Protein AF-0000000084962852 (afdb_homodimer)

Solvent-accessible surface area (backbone atoms only — not comparable to full-atom values): 18182 Å² total; per-residue (Å²): 138,76,84,78,78,76,77,79,79,80,76,75,76,76,73,76,69,77,69,47,74,90,32,53,59,53,73,44,30,33,64,70,42,60,75,34,69,71,35,44,51,41,48,50,50,22,52,52,23,44,49,37,35,49,41,41,60,77,47,38,41,84,43,31,62,74,44,33,67,34,44,54,48,37,43,28,46,24,36,21,51,20,50,54,33,45,50,51,50,48,37,32,32,56,29,58,67,29,36,55,29,41,52,62,19,57,54,54,27,53,49,20,48,49,45,16,53,47,26,40,53,28,16,54,43,31,46,53,34,43,59,70,60,33,43,62,56,39,76,73,33,91,84,47,59,43,45,62,43,52,50,50,33,23,52,49,27,38,53,48,12,50,49,26,43,55,48,17,52,54,37,42,52,46,36,65,59,77,104,137,79,83,77,79,75,77,79,80,77,77,77,76,77,74,77,69,80,73,52,76,92,46,51,62,54,75,45,31,34,63,70,42,60,74,35,70,70,35,44,52,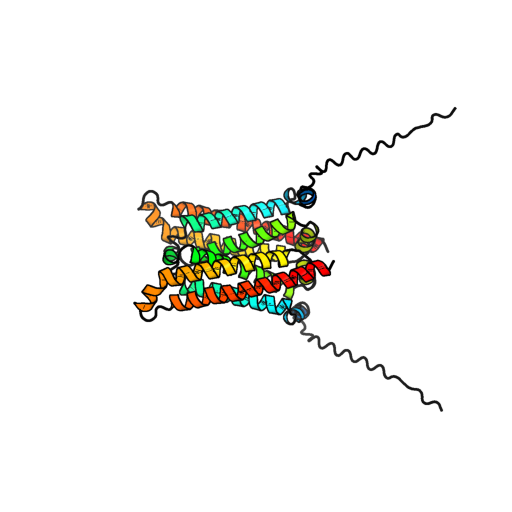41,51,51,50,22,52,53,23,45,49,37,35,49,42,42,60,78,47,36,42,85,44,32,64,76,43,32,67,33,44,53,48,36,44,27,45,24,35,20,51,19,52,54,33,46,50,50,50,50,37,32,33,56,29,57,68,30,34,55,29,40,53,61,20,57,54,54,28,54,49,19,47,49,45,16,53,47,27,40,53,27,15,53,43,31,48,51,36,43,58,70,61,34,43,63,56,40,78,73,33,90,86,47,59,41,44,62,44,52,50,49,34,25,52,49,27,39,52,48,11,50,49,25,42,55,48,18,52,54,37,41,51,45,36,65,58,77,103

Radius of gyration: 26.23 Å; Cα contacts (8 Å, |Δi|>4): 439; chains: 2; bounding box: 84×97×59 Å

InterPro domains:
  IPR008253 Marvel domain [PF01284] (33-170)
  IPR008253 Marvel domain [PS51225] (33-176)

Organism: Atta cephalotes (NCBI:txid12957)

Foldseek 3Di:
DDDPPPPPPPVPPPPVPPCPPVCVQVVLFPPVQCVDPVNVLLVLLLVLLVLLLVLLVPQVPVCCVQLDPLSVLLNVLSVVSNVVSVVLNVQVGRHVVSVVVVLLDCVLLVSLVVSLVSLLVSLVSLVVSLCVRVVVVPVVDPPNCNSVSSVSSSVSSNVSSVSSVVSSVVSVVSNVPVD/DDPPPPPPPPVPPPVVPPCPDVVVQQCQFPPVLCVDPVNVLLVLLLVLLVLLLVLLVPQVPVCCVQLDPLSVLLNVLSVVSNVVSVVLNVQVRRHVVSVVVVLLDCVLLVSLVVSLVSLLVSLVSLVVSLCVRVVVVPVVDPPNCNSVSSVSSSVSSNVSSVSSVVSSVVSVVSNVPVD

Secondary structure (DSSP, 8-state):
--------------------STTTTTSSS-THHHHSHHHHHHHHHHHHHHHHHHHIIIIIGGGHHHHTHHHHHHHHHHHHHHHHHHHHHHHHHH-HHHHHHHHHSSHHHHHHHHHHHHHHHHHHHHHHHIIIIIHHHHHHSTT-THHHHHHHHHHHHHHHHHHHHHHHHHHHHHHHH--/--------------------STTTTTSSS-THHHHSHHHHHHHHHHHHHHHHHHHIIIIIGGGHHHHTHHHHHHHHHHHHHHHHHHHHHHHHHH-HHHHHHHHHSSHHHHHHHHHHHHHHHHHHHHHHHIIIIIHHHHHHSTT-THHHHHHHHHHHHHHHHHHHHHHHHHHHHHHHH--

Structure (mmCIF, N/CA/C/O backbone):
data_AF-0000000084962852-model_v1
#
loop_
_entity.id
_entity.type
_entity.pdbx_description
1 polymer 'MARVEL domain-containing protein'
#
loop_
_atom_site.group_PDB
_atom_site.id
_atom_site.type_symbol
_atom_site.label_atom_id
_atom_site.label_alt_id
_atom_site.label_comp_id
_atom_site.label_asym_id
_atom_site.label_entity_id
_atom_site.label_seq_id
_atom_site.pdbx_PDB_ins_code
_atom_site.Cartn_x
_atom_site.Cartn_y
_atom_site.Cartn_z
_atom_site.occupancy
_atom_site.B_iso_or_equiv
_atom_site.auth_seq_id
_atom_site.auth_comp_id
_atom_site.auth_asym_id
_atom_site.auth_atom_id
_atom_site.pdbx_PDB_model_num
ATOM 1 N N . MET A 1 1 ? 41.125 66.188 8.711 1 28.27 1 MET A N 1
ATOM 2 C CA . MET A 1 1 ? 40.625 65.438 7.562 1 28.27 1 MET A CA 1
ATOM 3 C C . MET A 1 1 ? 40.469 63.969 7.914 1 28.27 1 MET A C 1
ATOM 5 O O . MET A 1 1 ? 41.438 63.312 8.273 1 28.27 1 MET A O 1
ATOM 9 N N . GLY A 1 2 ? 39.375 63.5 8.594 1 33.31 2 GLY A N 1
ATOM 10 C CA . GLY A 1 2 ? 39.031 62.312 9.375 1 33.31 2 GLY A CA 1
ATOM 11 C C . GLY A 1 2 ? 38.875 61.062 8.531 1 33.31 2 GLY A C 1
ATOM 12 O O . GLY A 1 2 ? 38.594 61.156 7.332 1 33.31 2 GLY A O 1
ATOM 13 N N . PRO A 1 3 ? 39.719 60.062 8.75 1 38.38 3 PRO A N 1
ATOM 14 C CA . PRO A 1 3 ? 39.781 58.844 7.934 1 38.38 3 PRO A CA 1
ATOM 15 C C . PRO A 1 3 ? 38.438 58.188 7.68 1 38.38 3 PRO A C 1
ATOM 17 O O . PRO A 1 3 ? 37.625 58.094 8.602 1 38.38 3 PRO A O 1
ATOM 20 N N . ILE A 1 4 ? 37.719 58.5 6.57 1 34.41 4 ILE A N 1
ATOM 21 C CA . ILE A 1 4 ? 36.406 58 6.195 1 34.41 4 ILE A CA 1
ATOM 22 C C . ILE A 1 4 ? 36.438 56.5 6.008 1 34.41 4 ILE A C 1
ATOM 24 O O . ILE A 1 4 ? 37.312 56 5.277 1 34.41 4 ILE A O 1
ATOM 28 N N . ILE A 1 5 ? 36.188 55.656 7.043 1 31.39 5 ILE A N 1
ATOM 29 C CA . ILE A 1 5 ? 36.062 54.219 7.059 1 31.39 5 ILE A CA 1
ATOM 30 C C . ILE A 1 5 ? 35.031 53.781 6.047 1 31.39 5 ILE A C 1
ATOM 32 O O . ILE A 1 5 ? 33.844 54.094 6.188 1 31.39 5 ILE A O 1
ATOM 36 N N . ARG A 1 6 ? 35.219 53.906 4.723 1 30.98 6 ARG A N 1
ATOM 37 C CA . ARG A 1 6 ? 34.219 53.438 3.77 1 30.98 6 ARG A CA 1
ATOM 38 C C . ARG A 1 6 ? 33.969 51.938 3.928 1 30.98 6 ARG A C 1
ATOM 40 O O . ARG A 1 6 ? 34.906 51.125 3.836 1 30.98 6 ARG A O 1
ATOM 47 N N . MET A 1 7 ? 33.188 51.5 4.945 1 27.72 7 MET A N 1
ATOM 48 C CA . MET A 1 7 ? 32.781 50.094 5.027 1 27.72 7 MET A CA 1
ATOM 49 C C . MET A 1 7 ? 32.156 49.625 3.717 1 27.72 7 MET A C 1
ATOM 51 O O . MET A 1 7 ? 31.172 50.219 3.242 1 27.72 7 MET A O 1
ATOM 55 N N . SER A 1 8 ? 32.906 49.281 2.639 1 27.69 8 SER A N 1
ATOM 56 C CA . SER A 1 8 ? 32.406 48.719 1.394 1 27.69 8 SER A CA 1
ATOM 57 C C . SER A 1 8 ? 31.484 47.531 1.659 1 27.69 8 SER A C 1
ATOM 59 O O . SER A 1 8 ? 31.875 46.594 2.334 1 27.69 8 SER A O 1
ATOM 61 N N . SER A 1 9 ? 30.125 47.688 1.883 1 25.55 9 SER A N 1
ATOM 62 C CA . SER A 1 9 ? 29.062 46.719 1.984 1 25.55 9 SER A CA 1
ATOM 63 C C . SER A 1 9 ? 29 45.812 0.739 1 25.55 9 SER A C 1
ATOM 65 O O . SER A 1 9 ? 28.266 46.125 -0.202 1 25.55 9 SER A O 1
ATOM 67 N N . SER A 1 10 ? 30.031 45.25 0.11 1 27.91 10 SER A N 1
ATOM 68 C CA . SER A 1 10 ? 29.844 44.406 -1.062 1 27.91 10 SER A CA 1
ATOM 69 C C . SER A 1 10 ? 28.953 43.219 -0.74 1 27.91 10 SER A C 1
ATOM 71 O O . SER A 1 10 ? 29.359 42.312 -0.012 1 27.91 10 SER A O 1
ATOM 73 N N . GLY A 1 11 ? 27.609 43.312 -0.505 1 26.66 11 GLY A N 1
ATOM 74 C CA . GLY A 1 11 ? 26.625 42.25 -0.325 1 26.66 11 GLY A CA 1
ATOM 75 C C . GLY A 1 11 ? 26.578 41.281 -1.494 1 26.66 11 GLY A C 1
ATOM 76 O O . GLY A 1 11 ? 25.828 41.5 -2.449 1 26.66 11 GLY A O 1
ATOM 77 N N . THR A 1 12 ? 27.609 40.844 -2.221 1 27.59 12 THR A N 1
ATOM 78 C CA . THR A 1 12 ? 27.422 39.906 -3.338 1 27.59 12 THR A CA 1
ATOM 79 C C . THR A 1 12 ? 26.812 38.594 -2.863 1 27.59 12 THR A C 1
ATOM 81 O O . THR A 1 12 ? 27.469 37.844 -2.148 1 27.59 12 THR A O 1
ATOM 84 N N . HIS A 1 13 ? 25.609 38.531 -2.287 1 26.84 13 HIS A N 1
ATOM 85 C CA . HIS A 1 13 ? 25.031 37.219 -2.041 1 26.84 13 HIS A CA 1
ATOM 86 C C . HIS A 1 13 ? 24.984 36.375 -3.318 1 26.84 13 HIS A C 1
ATOM 88 O O . HIS A 1 13 ? 24.344 36.781 -4.293 1 26.84 13 HIS A O 1
ATOM 94 N N . GLY A 1 14 ? 26.031 35.906 -3.881 1 29.84 14 GLY A N 1
ATOM 95 C CA . GLY A 1 14 ? 26.078 34.906 -4.938 1 29.84 14 GLY A CA 1
ATOM 96 C C . GLY A 1 14 ? 25.141 33.719 -4.691 1 29.84 14 GLY A C 1
ATOM 97 O O . GLY A 1 14 ? 25.5 32.75 -4.031 1 29.84 14 GLY A O 1
ATOM 98 N N . THR A 1 15 ? 23.875 33.969 -4.297 1 30.62 15 THR A N 1
ATOM 99 C CA . THR A 1 15 ? 23.047 32.781 -4.156 1 30.62 15 THR A CA 1
ATOM 100 C C . THR A 1 15 ? 23 31.984 -5.461 1 30.62 15 THR A C 1
ATOM 102 O O . THR A 1 15 ? 22.531 32.5 -6.484 1 30.62 15 THR A O 1
ATOM 105 N N . GLY A 1 16 ? 23.938 31.219 -5.766 1 31.27 16 GLY A N 1
ATOM 106 C CA . GLY A 1 16 ? 24.078 30.266 -6.859 1 31.27 16 GLY A CA 1
ATOM 107 C C . GLY A 1 16 ? 22.812 29.516 -7.164 1 31.27 16 GLY A C 1
ATOM 108 O O . GLY A 1 16 ? 22.797 28.281 -7.16 1 31.27 16 GLY A O 1
ATOM 109 N N . GLY A 1 17 ? 21.672 29.875 -6.758 1 33.66 17 GLY A N 1
ATOM 110 C CA . GLY A 1 17 ? 20.531 29.062 -7.164 1 33.66 17 GLY A CA 1
ATOM 111 C C . GLY A 1 17 ? 20.344 29 -8.672 1 33.66 17 GLY A C 1
ATOM 112 O O . GLY A 1 17 ? 20.453 30.016 -9.352 1 33.66 17 GLY A O 1
ATOM 113 N N . VAL A 1 18 ? 20.969 28.062 -9.438 1 34.81 18 VAL A N 1
ATOM 114 C CA . VAL A 1 18 ? 20.781 27.875 -10.875 1 34.81 18 VAL A CA 1
ATOM 115 C C . VAL A 1 18 ? 19.328 28.125 -11.258 1 34.81 18 VAL A C 1
ATOM 117 O O . VAL A 1 18 ? 18.422 27.5 -10.703 1 34.81 18 VAL A O 1
ATOM 120 N N . GLY A 1 19 ? 19.047 29.266 -11.883 1 33.28 19 GLY A N 1
ATOM 121 C CA . GLY A 1 19 ? 17.828 29.844 -12.43 1 33.28 19 GLY A CA 1
ATOM 122 C C . GLY A 1 19 ? 17.188 28.969 -13.492 1 33.28 19 GLY A C 1
ATOM 123 O O . GLY A 1 19 ? 16.719 29.484 -14.516 1 33.28 19 GLY A O 1
ATOM 124 N N . CYS A 1 20 ? 17.484 27.719 -13.828 1 32.03 20 CYS A N 1
ATOM 125 C CA . CYS A 1 20 ? 16.891 27.328 -15.102 1 32.03 20 CYS A CA 1
ATOM 126 C C . CYS A 1 20 ? 15.391 27.594 -15.102 1 32.03 20 CYS A C 1
ATOM 128 O O . CYS A 1 20 ? 14.727 27.391 -14.086 1 32.03 20 CYS A O 1
ATOM 130 N N . CYS A 1 21 ? 15.023 28.359 -16.125 1 32.72 21 CYS A N 1
ATOM 131 C CA . CYS A 1 21 ? 13.672 28.844 -16.406 1 32.72 21 CYS A CA 1
ATOM 132 C C . CYS A 1 21 ? 12.633 27.797 -16.047 1 32.72 21 CYS A C 1
ATOM 134 O O . CYS A 1 21 ? 11.578 28.125 -15.492 1 32.72 21 CYS A O 1
ATOM 136 N N . CYS A 1 22 ? 12.422 26.859 -17.094 1 34.19 22 CYS A N 1
ATOM 137 C CA . CYS A 1 22 ? 11.578 25.672 -16.906 1 34.19 22 CYS A CA 1
ATOM 138 C C . CYS A 1 22 ? 11.891 24.984 -15.586 1 34.19 22 CYS A C 1
ATOM 140 O O . CYS A 1 22 ? 11.289 23.969 -15.258 1 34.19 22 CYS A O 1
ATOM 142 N N . PHE A 1 23 ? 13 25.109 -14.93 1 35.75 23 PHE A N 1
ATOM 143 C CA . PHE A 1 23 ? 13.836 24.828 -13.766 1 35.75 23 PHE A CA 1
ATOM 144 C C . PHE A 1 23 ? 13.305 25.562 -12.531 1 35.75 23 PHE A C 1
ATOM 146 O O . PHE A 1 23 ? 13.938 25.531 -11.477 1 35.75 23 PHE A O 1
ATOM 153 N N . ARG A 1 24 ? 12.734 26.734 -12.695 1 37.03 24 ARG A N 1
ATOM 154 C CA . ARG A 1 24 ? 12.086 27.25 -11.492 1 37.03 24 ARG A CA 1
ATOM 155 C C . ARG A 1 24 ? 11.25 26.172 -10.82 1 37.03 24 ARG A C 1
ATOM 157 O O . ARG A 1 24 ? 10.75 26.359 -9.711 1 37.03 24 ARG A O 1
ATOM 164 N N . CYS A 1 25 ? 10.703 25.25 -11.672 1 38.53 25 CYS A N 1
ATOM 165 C CA . CYS A 1 25 ? 9.992 24.062 -11.227 1 38.53 25 CYS A CA 1
ATOM 166 C C . CYS A 1 25 ? 10.875 23.203 -10.328 1 38.53 25 CYS A C 1
ATOM 168 O O . CYS A 1 25 ? 10.375 22.531 -9.422 1 38.53 25 CYS A O 1
ATOM 170 N N . CYS A 1 26 ? 12.18 23.016 -10.703 1 42.84 26 CYS A N 1
ATOM 171 C CA . CYS A 1 26 ? 13.156 22.359 -9.852 1 42.84 26 CYS A CA 1
ATOM 172 C C . CYS A 1 26 ? 13.422 23.172 -8.594 1 42.84 26 CYS A C 1
ATOM 174 O O . CYS A 1 26 ? 14 22.672 -7.625 1 42.84 26 CYS A O 1
ATOM 176 N N . THR A 1 27 ? 13.633 24.578 -8.773 1 44.28 27 THR A N 1
ATOM 177 C CA . THR A 1 27 ? 13.812 25.359 -7.555 1 44.28 27 THR A CA 1
ATOM 178 C C . THR A 1 27 ? 12.703 25.047 -6.551 1 44.28 27 THR A C 1
ATOM 180 O O . THR A 1 27 ? 12.836 25.344 -5.359 1 44.28 27 THR A O 1
ATOM 183 N N . CYS A 1 28 ? 11.57 24.531 -7.23 1 52.16 28 CYS A N 1
ATOM 184 C CA . CYS A 1 28 ? 10.414 24.188 -6.41 1 52.16 28 CYS A CA 1
ATOM 185 C C . CYS A 1 28 ? 10.578 22.797 -5.789 1 52.16 28 CYS A C 1
ATOM 187 O O . CYS A 1 28 ? 9.773 22.391 -4.949 1 52.16 28 CYS A O 1
ATOM 189 N N . ILE A 1 29 ? 11.555 22.031 -6.453 1 62.06 29 ILE A N 1
ATOM 190 C CA . ILE A 1 29 ? 11.836 20.734 -5.852 1 62.06 29 ILE A CA 1
ATOM 191 C C . ILE A 1 29 ? 12.703 20.922 -4.613 1 62.06 29 ILE A C 1
ATOM 193 O O . ILE A 1 29 ? 13.727 21.609 -4.66 1 62.06 29 ILE A O 1
ATOM 197 N N . HIS A 1 30 ? 12.242 20.516 -3.559 1 75.25 30 HIS A N 1
ATOM 198 C CA . HIS A 1 30 ? 12.945 20.516 -2.281 1 75.25 30 HIS A CA 1
ATOM 199 C C . HIS A 1 30 ? 14.078 19.5 -2.285 1 75.25 30 HIS A C 1
ATOM 201 O O . HIS A 1 30 ? 13.984 18.453 -1.654 1 75.25 30 HIS A O 1
ATOM 207 N N . VAL A 1 31 ? 15.164 19.844 -3.074 1 75.31 31 VAL A N 1
ATOM 208 C CA . VAL A 1 31 ? 16.281 18.922 -3.248 1 75.31 31 VAL A CA 1
ATOM 209 C C . VAL A 1 31 ? 17 18.719 -1.918 1 75.31 31 VAL A C 1
ATOM 211 O O . VAL A 1 31 ? 17.625 17.688 -1.69 1 75.31 31 VAL A O 1
ATOM 214 N N . GLU A 1 32 ? 16.969 19.719 -1.088 1 77.44 32 GLU A N 1
ATOM 215 C CA . GLU A 1 32 ? 17.625 19.641 0.208 1 77.44 32 GLU A CA 1
ATOM 216 C C . GLU A 1 32 ? 17.078 18.484 1.043 1 77.44 32 GLU A C 1
ATOM 218 O O . GLU A 1 32 ? 17.781 17.938 1.9 1 77.44 32 GLU A O 1
ATOM 223 N N . PHE A 1 33 ? 15.984 18.125 0.661 1 83.81 33 PHE A N 1
ATOM 224 C CA . PHE A 1 33 ? 15.336 17.031 1.378 1 83.81 33 PHE A CA 1
ATOM 225 C C . PHE A 1 33 ? 16.094 15.719 1.173 1 83.81 33 PHE A C 1
ATOM 227 O O . PHE A 1 33 ? 16.234 14.922 2.102 1 83.81 33 PHE A O 1
ATOM 234 N N . PHE A 1 34 ? 16.641 15.508 0.052 1 84.25 34 PHE A N 1
ATOM 235 C CA . PHE A 1 34 ? 17.281 14.234 -0.252 1 84.25 34 PHE A CA 1
ATOM 236 C C . PHE A 1 34 ? 18.594 14.086 0.522 1 84.25 34 PHE A C 1
ATOM 238 O O . PHE A 1 34 ? 19.094 12.977 0.687 1 84.25 34 PHE A O 1
ATOM 245 N N . LYS A 1 35 ? 19.047 15.188 1.049 1 85.81 35 LYS A N 1
ATOM 246 C CA . LYS A 1 35 ? 20.281 15.148 1.817 1 85.81 35 LYS A CA 1
ATOM 247 C C . LYS A 1 35 ? 20 14.992 3.309 1 85.81 35 LYS A C 1
ATOM 249 O O . LYS A 1 35 ? 20.906 14.695 4.09 1 85.81 35 LYS A O 1
ATOM 254 N N . SER A 1 36 ? 18.812 15.117 3.65 1 89.62 36 SER A N 1
ATOM 255 C CA . SER A 1 36 ? 18.438 14.961 5.051 1 89.62 36 SER A CA 1
ATOM 256 C C . SER A 1 36 ? 18.344 13.484 5.438 1 89.62 36 SER A C 1
ATOM 258 O O . SER A 1 36 ? 18.219 12.617 4.566 1 89.62 36 SER A O 1
ATOM 260 N N . LEU A 1 37 ? 18.516 13.172 6.703 1 91.44 37 LEU A N 1
ATOM 261 C CA . LEU A 1 37 ? 18.422 11.805 7.211 1 91.44 37 LEU A CA 1
ATOM 262 C C . LEU A 1 37 ? 17.062 11.188 6.871 1 91.44 37 LEU A C 1
ATOM 264 O O . LEU A 1 37 ? 17 10.086 6.3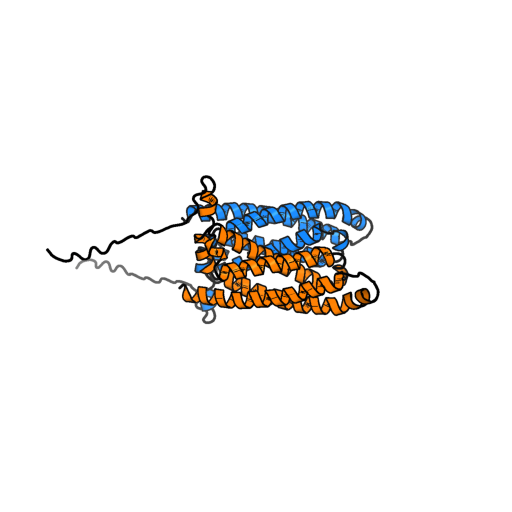2 1 91.44 37 LEU A O 1
ATOM 268 N N . PRO A 1 38 ? 15.984 11.828 7.164 1 91.12 38 PRO A N 1
ATOM 269 C CA . PRO A 1 38 ? 14.695 11.258 6.773 1 91.12 38 PRO A CA 1
ATOM 270 C C . PRO A 1 38 ? 14.586 11.008 5.273 1 91.12 38 PRO A C 1
ATOM 272 O O . PRO A 1 38 ? 13.984 10.023 4.844 1 91.12 38 PRO A O 1
ATOM 275 N N . GLY A 1 39 ? 15.133 11.898 4.523 1 92.81 39 GLY A N 1
ATOM 276 C CA . GLY A 1 39 ? 15.125 11.719 3.08 1 92.81 39 GLY A CA 1
ATOM 277 C C . GLY A 1 39 ? 15.891 10.492 2.629 1 92.81 39 GLY A C 1
ATOM 278 O O . GLY A 1 39 ? 15.398 9.711 1.805 1 92.81 39 GLY A O 1
ATOM 279 N N . MET A 1 40 ? 17.016 10.273 3.135 1 95.12 40 MET A N 1
ATOM 280 C CA . MET A 1 40 ? 17.844 9.117 2.791 1 95.12 40 MET A CA 1
ATOM 281 C C . MET A 1 40 ? 17.156 7.82 3.209 1 95.12 40 MET A C 1
ATOM 283 O O . MET A 1 40 ? 17.172 6.84 2.467 1 95.12 40 MET A O 1
ATOM 287 N N . ILE A 1 41 ? 16.594 7.828 4.324 1 97 41 ILE A N 1
ATOM 288 C CA . ILE A 1 41 ? 15.914 6.645 4.828 1 97 41 ILE A CA 1
ATOM 289 C C . ILE A 1 41 ? 14.727 6.309 3.924 1 97 41 ILE A C 1
ATOM 291 O O . ILE A 1 41 ? 14.523 5.148 3.566 1 97 41 ILE A O 1
ATOM 295 N N . LYS A 1 42 ? 13.992 7.316 3.547 1 97.19 42 LYS A N 1
ATOM 296 C CA . LYS A 1 42 ? 12.828 7.094 2.691 1 97.19 42 LYS A CA 1
ATOM 297 C C . LYS A 1 42 ? 13.25 6.566 1.322 1 97.19 42 LYS A C 1
ATOM 299 O O . LYS A 1 42 ? 12.531 5.773 0.711 1 97.19 42 LYS A O 1
ATOM 304 N N . VAL A 1 43 ? 14.305 7.07 0.819 1 96.94 43 VAL A N 1
ATOM 305 C CA . VAL A 1 43 ? 14.812 6.578 -0.457 1 96.94 43 VAL A CA 1
ATOM 306 C C . VAL A 1 43 ? 15.188 5.105 -0.33 1 96.94 43 VAL A C 1
ATOM 308 O O . VAL A 1 43 ? 14.82 4.289 -1.182 1 96.94 43 VAL A O 1
ATOM 311 N N . CYS A 1 44 ? 15.898 4.77 0.678 1 98 44 CYS A N 1
ATOM 312 C CA . CYS A 1 44 ? 16.297 3.385 0.906 1 98 44 CYS A CA 1
ATOM 313 C C . CYS A 1 44 ? 15.078 2.48 1.049 1 98 44 CYS A C 1
ATOM 315 O O . CYS A 1 44 ? 15.023 1.406 0.448 1 98 44 CYS A O 1
ATOM 317 N N . GLU A 1 45 ? 14.125 2.912 1.856 1 98.69 45 GLU A N 1
ATOM 318 C CA . GLU A 1 45 ? 12.898 2.143 2.043 1 98.69 45 GLU A CA 1
ATOM 319 C C . GLU A 1 45 ? 12.188 1.907 0.715 1 98.69 45 GLU A C 1
ATOM 321 O O . GLU A 1 45 ? 11.711 0.801 0.446 1 98.69 45 GLU A O 1
ATOM 326 N N . THR A 1 46 ? 12.102 2.926 -0.094 1 98.44 46 THR A N 1
ATOM 327 C CA . THR A 1 46 ? 11.422 2.83 -1.379 1 98.44 46 THR A CA 1
ATOM 328 C C . THR A 1 46 ? 12.172 1.894 -2.322 1 98.44 46 THR A C 1
ATOM 330 O O . THR A 1 46 ? 11.57 1.008 -2.934 1 98.44 46 THR A O 1
ATOM 333 N N . VAL A 1 47 ? 13.43 2.041 -2.422 1 98.44 47 VAL A N 1
ATOM 334 C CA . VAL A 1 47 ? 14.25 1.267 -3.352 1 98.44 47 VAL A CA 1
ATOM 335 C C . VAL A 1 47 ? 14.234 -0.205 -2.945 1 98.44 47 VAL A C 1
ATOM 337 O O . VAL A 1 47 ? 14.016 -1.085 -3.781 1 98.44 47 VAL A O 1
ATOM 340 N N . ILE A 1 48 ? 14.438 -0.467 -1.696 1 98.81 48 ILE A N 1
ATOM 341 C CA . ILE A 1 48 ? 14.492 -1.846 -1.225 1 98.81 48 ILE A CA 1
ATOM 342 C C . ILE A 1 48 ? 13.125 -2.506 -1.409 1 98.81 48 ILE A C 1
ATOM 344 O O . ILE A 1 48 ? 13.047 -3.656 -1.845 1 98.81 48 ILE A O 1
ATOM 348 N N . SER A 1 49 ? 12.07 -1.855 -1.034 1 98.81 49 SER A N 1
ATOM 349 C CA . SER A 1 49 ? 10.734 -2.414 -1.239 1 98.81 49 SER A CA 1
ATOM 350 C C . SER A 1 49 ? 10.477 -2.699 -2.715 1 98.81 49 SER A C 1
ATOM 352 O O . SER A 1 49 ? 9.852 -3.705 -3.057 1 98.81 49 SER A O 1
ATOM 354 N N . GLY A 1 50 ? 10.891 -1.822 -3.578 1 98.31 50 GLY A N 1
ATOM 355 C CA . GLY A 1 50 ? 10.766 -2.059 -5.008 1 98.31 50 GLY A CA 1
ATOM 356 C C . GLY A 1 50 ? 11.539 -3.275 -5.48 1 98.31 50 GLY A C 1
ATOM 357 O O . GLY A 1 50 ? 11.055 -4.035 -6.32 1 98.31 50 GLY A O 1
ATOM 358 N N . LEU A 1 51 ? 12.695 -3.434 -4.965 1 98.44 51 LEU A N 1
ATOM 359 C CA . LEU A 1 51 ? 13.516 -4.586 -5.312 1 98.44 51 LEU A CA 1
ATOM 360 C C . LEU A 1 51 ? 12.844 -5.883 -4.863 1 98.44 51 LEU A C 1
ATOM 362 O O . LEU A 1 51 ? 12.812 -6.859 -5.617 1 98.44 51 LEU A O 1
ATOM 366 N N . ILE A 1 52 ? 12.336 -5.898 -3.646 1 98.56 52 ILE A N 1
ATOM 367 C CA . ILE A 1 52 ? 11.641 -7.074 -3.135 1 98.56 52 ILE A CA 1
ATOM 368 C C . ILE A 1 52 ? 10.461 -7.418 -4.047 1 98.56 52 ILE A C 1
ATOM 370 O O . ILE A 1 52 ? 10.281 -8.578 -4.43 1 98.56 52 ILE A O 1
ATOM 374 N 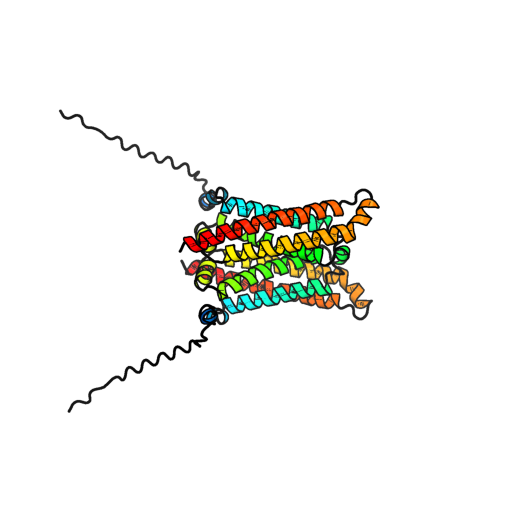N . GLN A 1 53 ? 9.703 -6.359 -4.379 1 97 53 GLN A N 1
ATOM 375 C CA . GLN A 1 53 ? 8.562 -6.57 -5.266 1 97 53 GLN A CA 1
ATOM 376 C C . GLN A 1 53 ? 9.008 -7.141 -6.609 1 97 53 GLN A C 1
ATOM 378 O O . GLN A 1 53 ? 8.367 -8.047 -7.148 1 97 53 GLN A O 1
ATOM 383 N N . SER A 1 54 ? 10.031 -6.629 -7.164 1 96.81 54 SER A N 1
ATOM 384 C CA . SER A 1 54 ? 10.547 -7.105 -8.445 1 96.81 54 SER A CA 1
ATOM 385 C C . SER A 1 54 ? 10.992 -8.562 -8.359 1 96.81 54 SER A C 1
ATOM 387 O O . SER A 1 54 ? 10.711 -9.359 -9.25 1 96.81 54 SER A O 1
ATOM 389 N N . LEU A 1 55 ? 11.672 -8.93 -7.352 1 97.38 55 LEU A N 1
ATOM 390 C CA . LEU A 1 55 ? 12.109 -10.305 -7.164 1 97.38 55 LEU A CA 1
ATOM 391 C C . LEU A 1 55 ? 10.922 -11.258 -7.086 1 97.38 55 LEU A C 1
ATOM 393 O O . LEU A 1 55 ? 10.938 -12.328 -7.691 1 97.38 55 LEU A O 1
ATOM 397 N N . LEU A 1 56 ? 9.914 -10.875 -6.34 1 96.5 56 LEU A N 1
ATOM 398 C CA . LEU A 1 56 ? 8.727 -11.711 -6.156 1 96.5 56 LEU A CA 1
ATOM 399 C C . LEU A 1 56 ? 7.984 -11.891 -7.473 1 96.5 56 LEU A C 1
ATOM 401 O O . LEU A 1 56 ? 7.59 -13.008 -7.816 1 96.5 56 LEU A O 1
ATOM 405 N N . ILE A 1 57 ? 7.867 -10.828 -8.242 1 93.56 57 ILE A N 1
ATOM 406 C CA . ILE A 1 57 ? 7.098 -10.883 -9.477 1 93.56 57 ILE A CA 1
ATOM 407 C C . ILE A 1 57 ? 7.875 -11.664 -10.539 1 93.56 57 ILE A C 1
ATOM 409 O O . ILE A 1 57 ? 7.324 -12.547 -11.195 1 93.56 57 ILE A O 1
ATOM 413 N N . ASN A 1 58 ? 9.141 -11.477 -10.688 1 93.81 58 ASN A N 1
ATOM 414 C CA . ASN A 1 58 ? 9.922 -12.047 -11.781 1 93.81 58 ASN A CA 1
ATOM 415 C C . ASN A 1 58 ? 10.305 -13.5 -11.5 1 93.81 58 ASN A C 1
ATOM 417 O O . ASN A 1 58 ? 10.438 -14.297 -12.43 1 93.81 58 ASN A O 1
ATOM 421 N N . TYR A 1 59 ? 10.43 -13.805 -10.297 1 94.25 59 TYR A N 1
ATOM 422 C CA . TYR A 1 59 ? 10.922 -15.141 -10 1 94.25 59 TYR A CA 1
ATOM 423 C C . TYR A 1 59 ? 9.891 -15.945 -9.227 1 94.25 59 TYR A C 1
ATOM 425 O O . TYR A 1 59 ? 9.773 -17.156 -9.406 1 94.25 59 TYR A O 1
ATOM 433 N N . GLY A 1 60 ? 9.164 -15.32 -8.375 1 93.12 60 GLY A N 1
ATOM 434 C CA . GLY A 1 60 ? 8.312 -16.047 -7.445 1 93.12 60 GLY A CA 1
ATOM 435 C C . GLY A 1 60 ? 6.914 -16.297 -7.988 1 93.12 60 GLY A C 1
ATOM 436 O O . GLY A 1 60 ? 6.242 -17.234 -7.57 1 93.12 60 GLY A O 1
ATOM 437 N N . LEU A 1 61 ? 6.414 -15.539 -8.906 1 89.88 61 LEU A N 1
ATOM 438 C CA . LEU A 1 61 ? 5.027 -15.578 -9.359 1 89.88 61 LEU A CA 1
ATOM 439 C C . LEU A 1 61 ? 4.68 -16.953 -9.922 1 89.88 61 LEU A C 1
ATOM 441 O O . LEU A 1 61 ? 3.604 -17.484 -9.648 1 89.88 61 LEU A O 1
ATOM 445 N N . GLY A 1 62 ? 5.535 -17.547 -10.688 1 90.12 62 GLY A N 1
ATOM 446 C CA . GLY A 1 62 ? 5.293 -18.859 -11.281 1 90.12 62 GLY A CA 1
ATOM 447 C C . GLY A 1 62 ? 5.152 -19.953 -10.25 1 90.12 62 GLY A C 1
ATOM 448 O O . GLY A 1 62 ? 4.625 -21.031 -10.555 1 90.12 62 GLY A O 1
ATOM 449 N N . TYR A 1 63 ? 5.566 -19.688 -9.031 1 91 63 TYR A N 1
ATOM 450 C CA . TYR A 1 63 ? 5.539 -20.688 -7.969 1 91 63 TYR A CA 1
ATOM 451 C C . TYR A 1 63 ? 4.641 -20.234 -6.82 1 91 63 TYR A C 1
ATOM 453 O O . TYR A 1 63 ? 4.754 -20.734 -5.703 1 91 63 TYR A O 1
ATOM 461 N N . SER A 1 64 ? 3.846 -19.266 -7.121 1 89.56 64 SER A N 1
ATOM 462 C CA . SER A 1 64 ? 2.998 -18.672 -6.098 1 89.56 64 SER A CA 1
ATOM 463 C C . SER A 1 64 ? 2.045 -19.688 -5.496 1 89.56 64 SER A C 1
ATOM 465 O O . SER A 1 64 ? 1.732 -19.625 -4.305 1 89.56 64 SER A O 1
ATOM 467 N N . SER A 1 65 ? 1.53 -20.594 -6.328 1 86.81 65 SER A N 1
ATOM 468 C CA . SER A 1 65 ? 0.62 -21.609 -5.809 1 86.81 65 SER A CA 1
ATOM 469 C C . SER A 1 65 ? 1.336 -22.547 -4.852 1 86.81 65 SER A C 1
ATOM 471 O O . SER A 1 65 ? 0.74 -23.031 -3.885 1 86.81 65 SER A O 1
ATOM 473 N N . SER A 1 66 ? 2.617 -22.891 -5.043 1 89.31 66 SER A N 1
ATOM 474 C CA . SER A 1 66 ? 3.406 -23.766 -4.195 1 89.31 66 SER A CA 1
ATOM 475 C C . SER A 1 66 ? 3.807 -23.078 -2.896 1 89.31 66 SER A C 1
ATOM 477 O O . SER A 1 66 ? 3.73 -23.688 -1.821 1 89.31 66 SER A O 1
ATOM 479 N N . ILE A 1 67 ? 4.219 -21.797 -3.039 1 91.88 67 ILE A N 1
ATOM 480 C CA . ILE A 1 67 ? 4.645 -21.031 -1.87 1 91.88 67 ILE A CA 1
ATOM 481 C C . ILE A 1 67 ? 3.424 -20.641 -1.037 1 91.88 67 ILE A C 1
ATOM 483 O O . ILE A 1 67 ? 3.504 -20.562 0.191 1 91.88 67 ILE A O 1
ATOM 487 N N . GLY A 1 68 ? 2.342 -20.312 -1.719 1 90.19 68 GLY A N 1
ATOM 488 C CA . GLY A 1 68 ? 1.066 -20.078 -1.06 1 90.19 68 GLY A CA 1
ATOM 489 C C . GLY A 1 68 ? 0.958 -18.688 -0.454 1 90.19 68 GLY A C 1
ATOM 490 O O . GLY A 1 68 ? 1.332 -17.703 -1.087 1 90.19 68 GLY A O 1
ATOM 491 N N . SER A 1 69 ? 0.42 -18.719 0.758 1 90.31 69 SER A N 1
ATOM 492 C CA . SER A 1 69 ? 0.085 -17.469 1.427 1 90.31 69 SER A CA 1
ATOM 493 C C . SER A 1 69 ? 1.341 -16.688 1.803 1 90.31 69 SER A C 1
ATOM 495 O O . SER A 1 69 ? 1.296 -15.461 1.96 1 90.31 69 SER A O 1
ATOM 497 N N . ALA A 1 70 ? 2.414 -17.359 1.926 1 95.81 70 ALA A N 1
ATOM 498 C CA . ALA A 1 70 ? 3.664 -16.656 2.211 1 95.81 70 ALA A CA 1
ATOM 499 C C . ALA A 1 70 ? 4.055 -15.742 1.057 1 95.81 70 ALA A C 1
ATOM 501 O O . ALA A 1 70 ? 4.547 -14.633 1.277 1 95.81 70 ALA A O 1
ATOM 502 N N . PHE A 1 71 ? 3.844 -16.172 -0.136 1 94.38 71 PHE A N 1
ATOM 503 C CA . PHE A 1 71 ? 4.121 -15.375 -1.317 1 94.38 71 PHE A CA 1
ATOM 504 C C . PHE A 1 71 ? 3.213 -14.148 -1.364 1 94.38 71 PHE A C 1
ATOM 506 O O . PHE A 1 71 ? 3.684 -13.023 -1.557 1 94.38 71 PHE A O 1
ATOM 513 N N . GLU A 1 72 ? 1.945 -14.352 -1.2 1 92.69 72 GLU A N 1
ATOM 514 C CA . GLU A 1 72 ? 0.961 -13.273 -1.27 1 92.69 72 GLU A CA 1
ATOM 515 C C . GLU A 1 72 ? 1.213 -12.227 -0.19 1 92.69 72 GLU A C 1
ATOM 517 O O . GLU A 1 72 ? 1.104 -11.023 -0.446 1 92.69 72 GLU A O 1
ATOM 522 N N . GLY A 1 73 ? 1.483 -12.75 0.965 1 95.88 73 GLY A N 1
ATOM 523 C CA . GLY A 1 73 ? 1.778 -11.836 2.059 1 95.88 73 GLY A CA 1
ATOM 524 C C . GLY A 1 73 ? 3 -10.977 1.802 1 95.88 73 GLY A C 1
ATOM 525 O O . GLY A 1 73 ? 3 -9.781 2.107 1 95.88 73 GLY A O 1
ATOM 526 N N . SER A 1 74 ? 3.979 -11.57 1.303 1 97.81 74 SER A N 1
ATOM 527 C CA . SER A 1 74 ? 5.195 -10.828 0.999 1 97.81 74 SER A CA 1
ATOM 528 C C . SER A 1 74 ? 4.969 -9.828 -0.129 1 97.81 74 SER A C 1
ATOM 530 O O . SER A 1 74 ? 5.426 -8.688 -0.055 1 97.81 74 SER A O 1
ATOM 532 N N . LEU A 1 75 ? 4.289 -10.258 -1.119 1 96.06 75 LEU A N 1
ATOM 533 C CA . LEU A 1 75 ? 4.027 -9.383 -2.258 1 96.06 75 LEU A CA 1
ATOM 534 C C . LEU A 1 75 ? 3.156 -8.195 -1.847 1 96.06 75 LEU A C 1
ATOM 536 O O . LEU A 1 75 ? 3.428 -7.059 -2.23 1 96.06 75 LEU A O 1
AT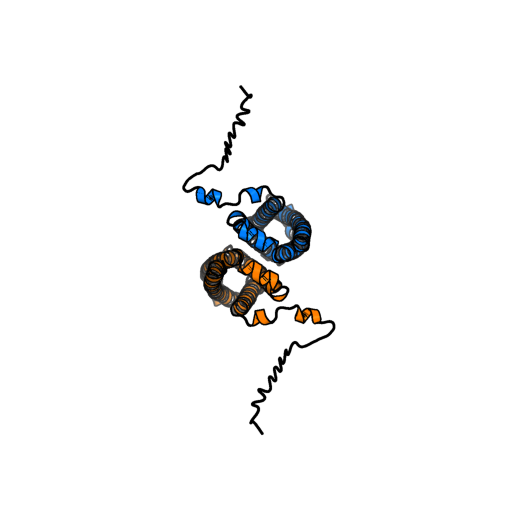OM 540 N N . THR A 1 76 ? 2.129 -8.414 -1.114 1 96.62 76 THR A N 1
ATOM 541 C CA . THR A 1 76 ? 1.232 -7.352 -0.661 1 96.62 76 THR A CA 1
ATOM 542 C C . THR A 1 76 ? 1.965 -6.379 0.256 1 96.62 76 THR A C 1
ATOM 544 O O . THR A 1 76 ? 1.776 -5.164 0.157 1 96.62 76 THR A O 1
ATOM 547 N N . THR A 1 77 ? 2.783 -6.91 1.133 1 98.06 77 THR A N 1
ATOM 548 C CA . THR A 1 77 ? 3.576 -6.066 2.02 1 98.06 77 THR A CA 1
ATOM 549 C C . THR A 1 77 ? 4.527 -5.184 1.216 1 98.06 77 THR A C 1
ATOM 551 O O . THR A 1 77 ? 4.562 -3.967 1.406 1 98.06 77 THR A O 1
ATOM 554 N N . ALA A 1 78 ? 5.262 -5.781 0.338 1 98.5 78 ALA A N 1
ATOM 555 C CA . ALA A 1 78 ? 6.242 -5.043 -0.457 1 98.5 78 ALA A CA 1
ATOM 556 C C . ALA A 1 78 ? 5.566 -3.982 -1.318 1 98.5 78 ALA A C 1
ATOM 558 O O . ALA A 1 78 ? 6.043 -2.85 -1.406 1 98.5 78 ALA A O 1
ATOM 559 N N . SER A 1 79 ? 4.527 -4.297 -1.886 1 97.25 79 SER A N 1
ATOM 560 C CA . SER A 1 79 ? 3.832 -3.371 -2.771 1 97.25 79 SER A CA 1
ATOM 561 C C . SER A 1 79 ? 3.219 -2.215 -1.99 1 97.25 79 SER A C 1
ATOM 563 O O . SER A 1 79 ? 3.291 -1.061 -2.42 1 97.25 79 SER A O 1
ATOM 565 N N . ALA A 1 80 ? 2.562 -2.557 -0.919 1 97.94 80 ALA A N 1
ATOM 566 C CA . ALA A 1 80 ? 1.946 -1.521 -0.094 1 97.94 80 ALA A CA 1
ATOM 567 C C . ALA A 1 80 ? 2.994 -0.549 0.441 1 97.94 80 ALA A C 1
ATOM 569 O O . ALA A 1 80 ? 2.83 0.669 0.34 1 97.94 80 ALA A O 1
ATOM 570 N N . CYS A 1 81 ? 3.982 -1.088 0.994 1 98.44 81 CYS A N 1
ATOM 571 C CA . CYS A 1 81 ? 5.016 -0.247 1.587 1 98.44 81 CYS A CA 1
ATOM 572 C C . CYS A 1 81 ? 5.789 0.508 0.511 1 98.44 81 CYS A C 1
ATOM 574 O O . CYS A 1 81 ? 6.238 1.633 0.738 1 98.44 81 CYS A O 1
ATOM 576 N N . PHE A 1 82 ? 5.969 -0.114 -0.651 1 98.25 82 PHE A N 1
ATOM 577 C CA . PHE A 1 82 ? 6.582 0.597 -1.767 1 98.25 82 PHE A CA 1
ATOM 578 C C . PHE A 1 82 ? 5.75 1.811 -2.16 1 98.25 82 PHE A C 1
ATOM 580 O O . PHE A 1 82 ? 6.281 2.908 -2.328 1 98.25 82 PHE A O 1
ATOM 587 N N . LEU A 1 83 ? 4.473 1.628 -2.307 1 97.81 83 LEU A N 1
ATOM 588 C CA . LEU A 1 83 ? 3.623 2.719 -2.77 1 97.81 83 LEU A CA 1
ATOM 589 C C . LEU A 1 83 ? 3.576 3.846 -1.741 1 97.81 83 LEU A C 1
ATOM 591 O O . LEU A 1 83 ? 3.674 5.02 -2.098 1 97.81 83 LEU A O 1
ATOM 595 N N . ILE A 1 84 ? 3.406 3.512 -0.467 1 98.38 84 ILE A N 1
ATOM 596 C CA . ILE A 1 84 ? 3.342 4.531 0.572 1 98.38 84 ILE A CA 1
ATOM 597 C C . ILE A 1 84 ? 4.652 5.312 0.61 1 98.38 84 ILE A C 1
ATOM 599 O O . ILE A 1 84 ? 4.652 6.547 0.624 1 98.38 84 ILE A O 1
ATOM 603 N N . SER A 1 85 ? 5.766 4.625 0.594 1 98.56 85 SER A N 1
ATOM 604 C CA . SER A 1 85 ? 7.066 5.285 0.637 1 98.56 85 SER A CA 1
ATOM 605 C C . SER A 1 85 ? 7.289 6.145 -0.602 1 98.56 85 SER A C 1
ATOM 607 O O . SER A 1 85 ? 7.848 7.242 -0.509 1 98.56 85 SER A O 1
ATOM 609 N N . ALA A 1 86 ? 6.906 5.645 -1.718 1 97.56 86 ALA A N 1
ATOM 610 C CA . ALA A 1 86 ? 7.055 6.398 -2.957 1 97.56 86 ALA A CA 1
ATOM 611 C C . ALA A 1 86 ? 6.219 7.676 -2.924 1 97.56 86 ALA A C 1
ATOM 613 O O . ALA A 1 86 ? 6.664 8.727 -3.387 1 97.56 86 ALA A O 1
ATOM 614 N N . LEU A 1 87 ? 5.004 7.602 -2.418 1 97.38 87 LEU A N 1
ATOM 615 C CA . LEU A 1 87 ? 4.141 8.773 -2.314 1 97.38 87 LEU A CA 1
ATOM 616 C C . LEU A 1 87 ? 4.719 9.789 -1.338 1 97.38 87 LEU A C 1
ATOM 618 O O . LEU A 1 87 ? 4.691 11 -1.603 1 97.38 87 LEU A O 1
ATOM 622 N N . LEU A 1 88 ? 5.176 9.305 -0.212 1 96.81 88 LEU A N 1
ATOM 623 C CA . LEU A 1 88 ? 5.828 10.203 0.74 1 96.81 88 LEU A CA 1
ATOM 624 C C . LEU A 1 88 ? 7.035 10.883 0.108 1 96.81 88 LEU A C 1
ATOM 626 O O . LEU A 1 88 ? 7.215 12.094 0.247 1 96.81 88 LEU A O 1
ATOM 630 N N . LEU A 1 89 ? 7.82 10.094 -0.562 1 95.75 89 LEU A N 1
ATOM 631 C CA . LEU A 1 89 ? 9.008 10.633 -1.221 1 95.75 89 LEU A CA 1
ATOM 632 C C . LEU A 1 89 ? 8.617 11.688 -2.252 1 95.75 89 LEU A C 1
ATOM 634 O O . LEU A 1 89 ? 9.234 12.75 -2.324 1 95.75 89 LEU A O 1
ATOM 638 N N . ALA A 1 90 ? 7.656 11.461 -2.982 1 94.62 90 ALA A N 1
ATOM 639 C CA . ALA A 1 90 ? 7.184 12.398 -3.992 1 94.62 90 ALA A CA 1
ATOM 640 C C . ALA A 1 90 ? 6.672 13.688 -3.344 1 94.62 90 ALA A C 1
ATOM 642 O O . ALA A 1 90 ? 7.023 14.789 -3.773 1 94.62 90 ALA A O 1
ATOM 643 N N . CYS A 1 91 ? 5.855 13.602 -2.338 1 94 91 CYS A N 1
ATOM 644 C CA . CYS A 1 91 ? 5.328 14.766 -1.638 1 94 91 CYS A CA 1
ATOM 645 C C . CYS A 1 91 ? 6.453 15.609 -1.058 1 94 91 CYS A C 1
ATOM 647 O O . CYS A 1 91 ? 6.426 16.844 -1.154 1 94 91 CYS A O 1
ATOM 649 N N . TYR A 1 92 ? 7.363 14.867 -0.452 1 93.06 92 TYR A N 1
ATOM 650 C CA . TYR A 1 92 ? 8.461 15.562 0.206 1 93.06 92 TYR A CA 1
ATOM 651 C C . TYR A 1 92 ? 9.344 16.281 -0.812 1 93.06 92 TYR A C 1
ATOM 653 O O . TYR A 1 92 ? 9.922 17.328 -0.518 1 93.06 92 TYR A O 1
ATOM 661 N N . ALA A 1 93 ? 9.477 15.742 -1.963 1 91.19 93 ALA A N 1
ATOM 662 C CA . ALA A 1 93 ? 10.312 16.328 -3.014 1 91.19 93 ALA A CA 1
ATOM 663 C C . ALA A 1 93 ? 9.594 17.484 -3.699 1 91.19 93 ALA A C 1
ATOM 665 O O . ALA A 1 93 ? 10.234 18.438 -4.137 1 91.19 93 ALA A O 1
ATOM 666 N N . ILE A 1 94 ? 8.297 17.438 -3.787 1 90.38 94 ILE A N 1
ATOM 667 C CA . ILE A 1 94 ? 7.523 18.406 -4.555 1 90.38 94 ILE A CA 1
ATOM 668 C C . ILE A 1 94 ? 7.223 19.641 -3.688 1 90.38 94 ILE A C 1
ATOM 670 O O . ILE A 1 94 ? 7.254 20.766 -4.172 1 90.38 94 ILE A O 1
ATOM 674 N N . SER A 1 95 ? 6.922 19.422 -2.445 1 89.94 95 SER A N 1
ATOM 675 C CA . SER A 1 95 ? 6.457 20.5 -1.597 1 89.94 95 SER A CA 1
ATOM 676 C C . SER A 1 95 ? 7.066 20.422 -0.202 1 89.94 95 SER A C 1
ATOM 678 O O . SER A 1 95 ? 6.836 19.453 0.527 1 89.94 95 SER A O 1
ATOM 680 N N . GLU A 1 96 ? 7.777 21.453 0.135 1 91 96 GLU A N 1
ATOM 681 C CA . GLU A 1 96 ? 8.336 21.547 1.482 1 91 96 GLU A CA 1
ATOM 682 C C . GLU A 1 96 ? 7.227 21.656 2.529 1 91 96 GLU A C 1
ATOM 684 O O . GLU A 1 96 ? 7.355 21.109 3.633 1 91 96 GLU A O 1
ATOM 689 N N . LYS A 1 97 ? 6.215 22.391 2.191 1 90.75 97 LYS A N 1
ATOM 690 C CA . LYS A 1 97 ? 5.086 22.516 3.107 1 90.75 97 LYS A CA 1
ATOM 691 C C . LYS A 1 97 ? 4.496 21.141 3.447 1 90.75 97 LYS A C 1
ATOM 693 O O . LYS A 1 97 ? 4.223 20.859 4.613 1 90.75 97 LYS A O 1
ATOM 698 N N . SER A 1 98 ? 4.305 20.312 2.432 1 92.94 98 SER A N 1
ATOM 699 C CA . SER A 1 98 ? 3.771 18.969 2.658 1 92.94 98 SER A CA 1
ATOM 700 C C . SER A 1 98 ? 4.715 18.141 3.525 1 92.94 98 SER A C 1
ATOM 702 O O . SER A 1 98 ? 4.266 17.344 4.355 1 92.94 98 SER A O 1
ATOM 704 N N . TYR A 1 99 ? 5.988 18.312 3.293 1 93.12 99 TYR A N 1
ATOM 705 C CA . TYR A 1 99 ? 6.988 17.625 4.102 1 93.12 99 TYR A CA 1
ATOM 706 C C . TYR A 1 99 ? 6.812 17.953 5.582 1 93.12 99 TYR A C 1
ATOM 708 O O . TYR A 1 99 ? 6.746 17.047 6.418 1 93.12 99 TYR A O 1
ATOM 716 N N . LYS A 1 100 ? 6.691 19.156 5.918 1 91.75 100 LYS A N 1
ATOM 717 C CA . LYS A 1 100 ? 6.559 19.594 7.305 1 91.75 100 LYS A CA 1
ATOM 718 C C . LYS A 1 100 ? 5.23 19.141 7.898 1 91.75 100 LYS A C 1
ATOM 720 O O . LYS A 1 100 ? 5.176 18.703 9.047 1 91.75 100 LYS A O 1
ATOM 725 N N . LEU A 1 101 ? 4.207 19.234 7.133 1 93.5 101 LEU A N 1
ATOM 726 C CA . LEU A 1 101 ? 2.877 18.875 7.613 1 93.5 101 LEU A CA 1
ATOM 727 C C . LEU A 1 101 ? 2.787 17.375 7.906 1 93.5 101 LEU A C 1
ATOM 729 O O . LEU A 1 101 ? 2.268 16.969 8.945 1 93.5 101 LEU A O 1
ATOM 733 N N . ILE A 1 102 ? 3.27 16.547 6.988 1 95.06 102 ILE A N 1
ATOM 734 C CA . ILE A 1 102 ? 3.182 15.102 7.145 1 95.06 102 ILE A CA 1
ATOM 735 C C . ILE A 1 102 ? 4.047 14.656 8.32 1 95.06 102 ILE A C 1
ATOM 737 O O . ILE A 1 102 ? 3.623 13.836 9.141 1 95.06 102 ILE A O 1
ATOM 741 N N . ARG A 1 103 ? 5.207 15.203 8.391 1 93.31 103 ARG A N 1
ATOM 742 C CA . ARG A 1 103 ? 6.113 14.828 9.477 1 93.31 103 ARG A CA 1
ATOM 743 C C . ARG A 1 103 ? 5.547 15.242 10.828 1 93.31 103 ARG A C 1
ATOM 745 O O . ARG A 1 103 ? 5.828 14.602 11.844 1 93.31 103 ARG A O 1
ATOM 752 N N . ALA A 1 104 ? 4.773 16.281 10.82 1 93.5 104 ALA A N 1
ATOM 753 C CA . ALA A 1 104 ? 4.16 16.75 12.062 1 93.5 104 ALA A CA 1
ATOM 754 C C . ALA A 1 104 ? 2.928 15.93 12.414 1 93.5 104 ALA A C 1
ATOM 756 O O . ALA A 1 104 ? 2.4 16.031 13.523 1 93.5 104 ALA A O 1
ATOM 757 N N . SER A 1 105 ? 2.49 15.109 11.562 1 94.31 105 SER A N 1
ATOM 758 C CA . SER A 1 105 ? 1.344 14.25 11.82 1 94.31 105 SER A CA 1
ATOM 759 C C . SER A 1 105 ? 1.786 12.875 12.328 1 94.31 105 SER A C 1
ATOM 761 O O . SER A 1 105 ? 2.979 12.562 12.32 1 94.31 105 SER A O 1
ATOM 763 N N . LEU A 1 106 ? 0.811 12.094 12.742 1 95.31 106 LEU A N 1
ATOM 764 C CA . LEU A 1 106 ? 1.063 10.75 13.242 1 95.31 106 LEU A CA 1
ATOM 765 C C . LEU A 1 106 ? 1.235 9.766 12.094 1 95.31 106 LEU A C 1
ATOM 767 O O . LEU A 1 106 ? 1.613 8.609 12.312 1 95.31 106 LEU A O 1
ATOM 771 N N . PHE A 1 107 ? 1.07 10.133 10.898 1 96.44 107 PHE A N 1
ATOM 772 C CA . PHE A 1 107 ? 0.977 9.234 9.75 1 96.44 107 PHE A CA 1
ATOM 773 C C . PHE A 1 107 ? 2.277 8.461 9.562 1 96.44 107 PHE A C 1
ATOM 775 O O . PHE A 1 107 ? 2.266 7.238 9.422 1 96.44 107 PHE A O 1
ATOM 782 N N . GLU A 1 108 ? 3.34 9.172 9.547 1 97.31 108 GLU A N 1
ATOM 783 C CA . GLU A 1 108 ? 4.621 8.516 9.297 1 97.31 108 GLU A CA 1
ATOM 784 C C . GLU A 1 108 ? 4.953 7.516 10.391 1 97.31 108 GLU A C 1
ATOM 786 O O . GLU A 1 108 ? 5.484 6.438 10.117 1 97.31 108 GLU A O 1
ATOM 791 N N . THR A 1 109 ? 4.75 7.906 11.609 1 96.88 109 THR A N 1
ATOM 792 C CA . THR A 1 109 ? 5.016 7.004 12.727 1 96.88 109 THR A CA 1
ATOM 793 C C . THR A 1 109 ? 4.168 5.738 12.609 1 96.88 109 THR A C 1
ATOM 795 O O . THR A 1 109 ? 4.684 4.629 12.758 1 96.88 109 THR A O 1
ATOM 798 N N . MET A 1 110 ? 2.939 5.863 12.328 1 97.12 110 MET A N 1
ATOM 799 C CA . MET A 1 110 ? 2.041 4.719 12.203 1 97.12 110 MET A CA 1
ATOM 800 C C . MET A 1 110 ? 2.426 3.85 11.016 1 97.12 110 MET A C 1
ATOM 802 O O . MET A 1 110 ? 2.391 2.621 11.102 1 97.12 110 MET A O 1
ATOM 806 N N . PHE A 1 111 ? 2.73 4.535 9.914 1 98.31 111 PHE A N 1
ATOM 807 C CA . PHE A 1 111 ? 3.162 3.795 8.734 1 98.31 111 PHE A CA 1
ATOM 808 C C . PHE A 1 111 ? 4.398 2.959 9.039 1 98.31 111 PHE A C 1
ATOM 810 O O . PHE A 1 111 ? 4.426 1.758 8.766 1 98.31 111 PHE A O 1
ATOM 817 N N . ASN A 1 112 ? 5.359 3.535 9.57 1 98.75 112 ASN A N 1
ATOM 818 C CA . ASN A 1 112 ? 6.617 2.842 9.828 1 98.75 112 ASN A CA 1
ATOM 819 C C . ASN A 1 112 ? 6.441 1.723 10.852 1 98.75 112 ASN A C 1
ATOM 821 O O . ASN A 1 112 ? 7.074 0.67 10.742 1 98.75 112 ASN A O 1
ATOM 825 N N . CYS A 1 113 ? 5.684 1.923 11.844 1 98.25 113 CYS A N 1
ATOM 826 C CA . CYS A 1 113 ? 5.383 0.859 12.797 1 98.25 113 CYS A CA 1
ATOM 827 C C . CYS A 1 113 ? 4.703 -0.316 12.102 1 98.25 113 CYS A C 1
ATOM 829 O O . CYS A 1 113 ? 5.094 -1.469 12.297 1 98.25 113 CYS A O 1
ATOM 831 N N . SER A 1 114 ? 3.713 -0.038 11.305 1 98.5 114 SER A N 1
ATOM 832 C CA . SER A 1 114 ? 3.008 -1.078 10.562 1 98.5 114 SER A CA 1
ATOM 833 C C . SER A 1 114 ? 3.939 -1.793 9.594 1 98.5 114 SER A C 1
ATOM 835 O O . SER A 1 114 ? 3.916 -3.021 9.492 1 98.5 114 SER A O 1
ATOM 837 N N . ALA A 1 115 ? 4.691 -0.988 8.883 1 98.75 115 ALA A N 1
ATOM 838 C CA . ALA A 1 115 ? 5.621 -1.561 7.91 1 98.75 115 ALA A CA 1
ATOM 839 C C . ALA A 1 115 ? 6.637 -2.469 8.594 1 98.75 115 ALA A C 1
ATOM 841 O O . ALA A 1 115 ? 6.961 -3.543 8.086 1 98.75 115 ALA A O 1
ATOM 842 N N . CYS A 1 116 ? 7.191 -2.037 9.688 1 98.81 116 CYS A N 1
ATOM 843 C CA . CYS A 1 116 ? 8.133 -2.857 10.445 1 98.81 116 CYS A CA 1
ATOM 844 C C . CYS A 1 116 ? 7.516 -4.207 10.797 1 98.81 116 CYS A C 1
ATOM 846 O O . CYS A 1 116 ? 8.125 -5.25 10.562 1 98.81 116 CYS A O 1
ATOM 848 N N . PHE A 1 117 ? 6.367 -4.18 11.312 1 98.62 117 PHE A N 1
ATOM 849 C CA . PHE A 1 117 ? 5.664 -5.395 11.711 1 98.62 117 PHE A CA 1
ATOM 850 C C . PHE A 1 117 ? 5.391 -6.277 10.5 1 98.62 117 PHE A C 1
ATOM 852 O O . PHE A 1 117 ? 5.637 -7.484 10.531 1 98.62 117 PHE A O 1
ATOM 859 N N . LEU A 1 118 ? 4.867 -5.727 9.469 1 98.5 118 LEU A N 1
ATOM 860 C CA . LEU A 1 118 ? 4.488 -6.484 8.281 1 98.5 118 LEU A CA 1
ATOM 861 C C . LEU A 1 118 ? 5.711 -7.113 7.625 1 98.5 118 LEU A C 1
ATOM 863 O O . LEU A 1 118 ? 5.688 -8.289 7.254 1 98.5 118 LEU A O 1
ATOM 867 N N . TYR A 1 119 ? 6.738 -6.359 7.469 1 98.88 119 TYR A N 1
ATOM 868 C CA . TYR A 1 119 ? 7.934 -6.863 6.797 1 98.88 119 TYR A CA 1
ATOM 869 C C . TYR A 1 119 ? 8.594 -7.969 7.617 1 98.88 119 TYR A C 1
ATOM 871 O O . TYR A 1 119 ? 9.047 -8.969 7.062 1 98.88 119 TYR A O 1
ATOM 879 N N . LEU A 1 120 ? 8.742 -7.805 8.875 1 98.75 120 LEU A N 1
ATOM 880 C CA . LEU A 1 120 ? 9.383 -8.828 9.695 1 98.75 120 LEU A CA 1
ATOM 881 C C . LEU A 1 120 ? 8.562 -10.117 9.695 1 98.75 120 LEU A C 1
ATOM 883 O O . LEU A 1 120 ? 9.125 -11.211 9.602 1 98.75 120 LEU A O 1
ATOM 887 N N . SER A 1 121 ? 7.258 -9.984 9.805 1 98.62 121 SER A N 1
ATOM 888 C CA . SER A 1 121 ? 6.395 -11.156 9.703 1 98.62 121 SER A CA 1
ATOM 889 C C . SER A 1 121 ? 6.523 -11.82 8.336 1 98.62 121 SER A C 1
ATOM 891 O O . SER A 1 121 ? 6.602 -13.047 8.242 1 98.62 121 SER A O 1
ATOM 893 N N . SER A 1 122 ? 6.504 -11 7.344 1 98.31 122 SER A N 1
ATOM 894 C CA . SER A 1 122 ? 6.637 -11.516 5.984 1 98.31 122 SER A CA 1
ATOM 895 C C . SER A 1 122 ? 7.984 -12.211 5.789 1 98.31 122 SER A C 1
ATOM 897 O O . SER A 1 122 ? 8.062 -13.25 5.137 1 98.31 122 SER A O 1
ATOM 899 N N . ALA A 1 123 ? 9.055 -11.602 6.297 1 98.69 123 ALA A N 1
ATOM 900 C CA . ALA A 1 123 ? 10.383 -12.203 6.199 1 98.69 123 ALA A CA 1
ATOM 901 C C . ALA A 1 123 ? 10.414 -13.594 6.828 1 98.69 123 ALA A C 1
ATOM 903 O O . ALA A 1 123 ? 10.906 -14.547 6.219 1 98.69 123 ALA A O 1
ATOM 904 N N . PHE A 1 124 ? 9.875 -13.695 7.953 1 98.5 124 PHE A N 1
ATOM 905 C CA . PHE A 1 124 ? 9.836 -14.969 8.672 1 98.5 124 PHE A CA 1
ATOM 906 C C . PHE A 1 124 ? 9.016 -16 7.902 1 98.5 124 PHE A C 1
ATOM 908 O O . PHE A 1 124 ? 9.477 -17.125 7.672 1 98.5 124 PHE A O 1
ATOM 915 N N . TYR A 1 125 ? 7.875 -15.625 7.531 1 98.25 125 TYR A N 1
ATOM 916 C CA . TYR A 1 125 ? 6.961 -16.531 6.848 1 98.25 125 TYR A CA 1
ATOM 917 C C . TYR A 1 125 ? 7.531 -16.969 5.504 1 98.25 125 TYR A C 1
ATOM 919 O O . TYR A 1 125 ? 7.445 -18.156 5.141 1 98.25 125 TYR A O 1
ATOM 927 N N . LEU A 1 126 ? 8.016 -16.062 4.738 1 98.31 126 LEU A N 1
ATOM 928 C CA . LEU A 1 126 ? 8.578 -16.391 3.434 1 98.31 126 LEU A CA 1
ATOM 929 C C . LEU A 1 126 ? 9.82 -17.266 3.574 1 98.31 126 LEU A C 1
ATOM 931 O O . LEU A 1 126 ? 10.07 -18.141 2.746 1 98.31 126 LEU A O 1
ATOM 935 N N . ALA A 1 127 ? 10.641 -17 4.586 1 98.38 127 ALA A N 1
ATOM 936 C CA . ALA A 1 127 ? 11.812 -17.844 4.836 1 98.38 127 ALA A CA 1
ATOM 937 C C . ALA A 1 127 ? 11.398 -19.297 5.098 1 98.38 127 ALA A C 1
ATOM 939 O O . ALA A 1 127 ? 11.969 -20.219 4.523 1 98.38 127 ALA A O 1
ATOM 940 N N . PHE A 1 128 ? 10.438 -19.453 5.898 1 97.81 128 PHE A N 1
ATOM 941 C CA . PHE A 1 128 ? 9.953 -20.781 6.227 1 97.81 128 PHE A CA 1
ATOM 942 C C . PHE A 1 128 ? 9.398 -21.469 4.984 1 97.81 128 PHE A C 1
ATOM 944 O O . PHE A 1 128 ? 9.727 -22.641 4.719 1 97.81 128 PHE A O 1
ATOM 951 N N . ALA A 1 129 ? 8.578 -20.812 4.262 1 97.25 129 ALA A N 1
ATOM 952 C CA . ALA A 1 129 ? 7.977 -21.391 3.061 1 97.25 129 ALA A CA 1
ATOM 953 C C . ALA A 1 129 ? 9.039 -21.719 2.021 1 97.25 129 ALA A C 1
ATOM 955 O O . ALA A 1 129 ? 8.953 -22.75 1.345 1 97.25 129 ALA A O 1
ATOM 956 N N . THR A 1 130 ? 9.977 -20.812 1.883 1 96.88 130 THR A N 1
ATOM 957 C CA . THR A 1 130 ? 11.047 -21.031 0.916 1 96.88 130 THR A CA 1
ATOM 958 C C . THR A 1 130 ? 11.82 -22.312 1.244 1 96.88 130 THR A C 1
ATOM 960 O O . THR A 1 130 ? 12.078 -23.141 0.362 1 96.88 130 THR A O 1
ATOM 963 N N . LYS A 1 131 ? 12.188 -22.562 2.418 1 96.31 131 LYS A N 1
ATOM 964 C CA . LYS A 1 131 ? 12.945 -23.734 2.828 1 96.31 131 LYS A CA 1
ATOM 965 C C . LYS A 1 131 ? 12.094 -25 2.732 1 96.31 131 LYS A C 1
ATOM 967 O O . LYS A 1 131 ? 12.594 -26.062 2.346 1 96.31 131 LYS A O 1
ATOM 972 N N . LEU A 1 132 ? 10.875 -24.828 3.02 1 95.44 132 LEU A N 1
ATOM 973 C CA . LEU A 1 132 ? 9.984 -25.984 3.051 1 95.44 132 LEU A CA 1
ATOM 974 C C . LEU A 1 132 ? 9.594 -26.406 1.64 1 95.44 132 LEU A C 1
ATOM 976 O O . LEU A 1 132 ? 9.531 -27.609 1.339 1 95.44 132 LEU A O 1
ATOM 980 N N . PHE A 1 133 ? 9.336 -25.469 0.775 1 94.19 133 PHE A N 1
ATOM 981 C CA . PHE A 1 133 ? 8.695 -25.812 -0.486 1 94.19 133 PHE A CA 1
ATOM 982 C C . PHE A 1 133 ? 9.672 -25.688 -1.646 1 94.19 133 PHE A C 1
ATOM 984 O O . PHE A 1 133 ? 9.484 -26.312 -2.695 1 94.19 133 PHE A O 1
ATOM 991 N N . LEU A 1 134 ? 10.703 -24.922 -1.491 1 94.06 134 LEU A N 1
ATOM 992 C CA . LEU A 1 134 ? 11.523 -24.641 -2.666 1 94.06 134 LEU A CA 1
ATOM 993 C C . LEU A 1 134 ? 12.898 -25.266 -2.533 1 94.06 134 LEU A C 1
ATOM 995 O O . LEU A 1 134 ? 13.648 -25.359 -3.508 1 94.06 134 LEU A O 1
ATOM 999 N N . MET A 1 135 ? 13.211 -25.781 -1.431 1 92.31 135 MET A N 1
ATOM 1000 C CA . MET A 1 135 ? 14.539 -26.359 -1.22 1 92.31 135 MET A CA 1
ATOM 1001 C C . MET A 1 135 ? 14.734 -27.594 -2.086 1 92.31 135 MET A C 1
ATOM 1003 O O . MET A 1 135 ? 15.773 -27.75 -2.729 1 92.31 135 MET A O 1
ATOM 1007 N N . ILE A 1 136 ? 13.789 -28.453 -2.18 1 89.75 136 ILE A N 1
ATOM 1008 C CA . ILE A 1 136 ? 13.906 -29.719 -2.9 1 89.75 136 ILE A CA 1
ATOM 1009 C C . ILE A 1 136 ? 14.039 -29.453 -4.398 1 89.75 136 ILE A C 1
ATOM 1011 O O . ILE A 1 136 ? 14.984 -29.922 -5.035 1 89.75 136 ILE A O 1
ATOM 1015 N N . PRO A 1 137 ? 13.109 -28.656 -4.953 1 91.44 137 PRO A N 1
ATOM 1016 C CA . PRO A 1 137 ? 13.32 -28.328 -6.367 1 91.44 137 PRO A CA 1
ATOM 1017 C C . P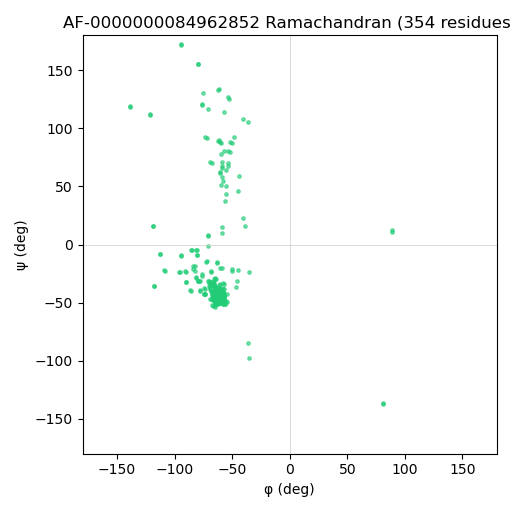RO A 1 137 ? 14.672 -27.672 -6.629 1 91.44 137 PRO A C 1
ATOM 1019 O O . PRO A 1 137 ? 15.25 -27.844 -7.707 1 91.44 137 PRO A O 1
ATOM 1022 N N . TYR A 1 138 ? 15.109 -26.938 -5.75 1 90.69 138 TYR A N 1
ATOM 1023 C CA . TYR A 1 138 ? 16.391 -26.25 -5.902 1 90.69 138 TYR A CA 1
ATOM 1024 C C . TYR A 1 138 ? 17.531 -27.25 -6.031 1 90.69 138 TYR A C 1
ATOM 1026 O O . TYR A 1 138 ? 18.422 -27.094 -6.867 1 90.69 138 TYR A O 1
ATOM 1034 N N . TYR A 1 139 ? 17.578 -28.312 -5.344 1 90.94 139 TYR A N 1
ATOM 1035 C CA . TYR A 1 139 ? 18.656 -29.297 -5.375 1 90.94 139 TYR A CA 1
ATOM 1036 C C . TYR A 1 139 ? 18.453 -30.281 -6.527 1 90.94 139 TYR A C 1
ATOM 1038 O O . TYR A 1 139 ? 19.406 -30.891 -7.004 1 90.94 139 TYR A O 1
ATOM 1046 N N . MET A 1 140 ? 17.281 -30.453 -7.062 1 92.31 140 MET A N 1
ATOM 1047 C CA . MET A 1 140 ? 16.984 -31.453 -8.078 1 92.31 140 MET A CA 1
ATOM 1048 C C . MET A 1 140 ? 17.062 -30.844 -9.477 1 92.31 140 MET A C 1
ATOM 1050 O O . MET A 1 140 ? 17.188 -31.578 -10.469 1 92.31 140 MET A O 1
ATOM 1054 N N . SER A 1 141 ? 16.906 -29.547 -9.617 1 89.38 141 SER A N 1
ATOM 1055 C CA . SER A 1 141 ? 16.859 -28.891 -10.922 1 89.38 141 SER A CA 1
ATOM 1056 C C . SER A 1 141 ? 17.969 -27.844 -11.047 1 89.38 141 SER A C 1
ATOM 1058 O O . SER A 1 141 ? 17.875 -26.781 -10.438 1 89.38 141 SER A O 1
ATOM 1060 N N . PRO A 1 142 ? 18.859 -28.219 -11.914 1 88.31 142 PRO A N 1
ATOM 1061 C CA . PRO A 1 142 ? 19.906 -27.219 -12.141 1 88.31 142 PRO A CA 1
ATOM 1062 C C . PRO A 1 142 ? 19.359 -25.906 -12.711 1 88.31 142 PRO A C 1
ATOM 1064 O O . PRO A 1 142 ? 18.453 -25.938 -13.555 1 88.31 142 PRO A O 1
ATOM 1067 N N . GLY A 1 143 ? 19.75 -24.766 -12.18 1 88.31 143 GLY A N 1
ATOM 1068 C CA . GLY A 1 143 ? 19.344 -23.484 -12.695 1 88.31 143 GLY A CA 1
ATOM 1069 C C . GLY A 1 143 ? 18.047 -22.969 -12.078 1 88.31 143 GLY A C 1
ATOM 1070 O O . GLY A 1 143 ? 17.391 -22.094 -12.641 1 88.31 143 GLY A O 1
ATOM 1071 N N . PHE A 1 144 ? 17.641 -23.609 -11.031 1 91.56 144 PHE A N 1
ATOM 1072 C CA . PHE A 1 144 ? 16.438 -23.172 -10.32 1 91.56 144 PHE A CA 1
ATOM 1073 C C . PHE A 1 144 ? 16.703 -21.906 -9.539 1 91.56 144 PHE A C 1
ATOM 1075 O O . PHE A 1 144 ? 17 -21.953 -8.344 1 91.56 144 PHE A O 1
ATOM 1082 N N . ASP A 1 145 ? 16.438 -20.75 -10.156 1 93.88 145 ASP A N 1
ATOM 1083 C CA . ASP A 1 145 ? 16.812 -19.453 -9.625 1 93.88 145 ASP A CA 1
ATOM 1084 C C . ASP A 1 145 ? 15.766 -18.922 -8.648 1 93.88 145 ASP A C 1
ATOM 1086 O O . ASP A 1 145 ? 15.977 -17.891 -8 1 93.88 145 ASP A O 1
ATOM 1090 N N . VAL A 1 146 ? 14.727 -19.625 -8.523 1 95.44 146 VAL A N 1
ATOM 1091 C CA . VAL A 1 146 ? 13.633 -19.156 -7.672 1 95.44 146 VAL A CA 1
ATOM 1092 C C . VAL A 1 146 ? 14.07 -19.172 -6.211 1 95.44 146 VAL A C 1
ATOM 1094 O O . VAL A 1 146 ? 13.773 -18.266 -5.445 1 95.44 146 VAL A O 1
ATOM 1097 N N . TYR A 1 147 ? 14.797 -20.188 -5.82 1 96.06 147 TYR A N 1
ATOM 1098 C CA . TYR A 1 147 ? 15.188 -20.359 -4.43 1 96.06 147 TYR A CA 1
ATOM 1099 C C . TYR A 1 147 ? 16.109 -19.234 -3.973 1 96.06 147 TYR A C 1
ATOM 1101 O O . TYR A 1 147 ? 15.82 -18.547 -2.99 1 96.06 147 TYR A O 1
ATOM 1109 N N . PRO A 1 148 ? 17.203 -18.906 -4.641 1 96.31 148 PRO A N 1
ATOM 1110 C CA . PRO A 1 148 ? 18.016 -17.781 -4.203 1 96.31 148 PRO A CA 1
ATOM 1111 C C . PRO A 1 148 ? 17.266 -16.453 -4.297 1 96.31 148 PRO A C 1
ATOM 1113 O O . PRO A 1 148 ? 17.5 -15.547 -3.484 1 96.31 148 PRO A O 1
ATOM 1116 N N . ALA A 1 149 ? 16.469 -16.266 -5.254 1 97.56 149 ALA A N 1
ATOM 1117 C CA . ALA A 1 149 ? 15.711 -15.031 -5.383 1 97.56 149 ALA A CA 1
ATOM 1118 C C . ALA A 1 149 ? 14.797 -14.828 -4.18 1 97.56 149 ALA A C 1
ATOM 1120 O O . ALA A 1 149 ? 14.711 -13.727 -3.635 1 97.56 149 ALA A O 1
ATOM 1121 N N . MET A 1 150 ? 14.086 -15.883 -3.777 1 98.06 150 MET A N 1
ATOM 1122 C CA . MET A 1 150 ? 13.211 -15.789 -2.617 1 98.06 150 MET A CA 1
ATOM 1123 C C . MET A 1 150 ? 14.016 -15.633 -1.332 1 98.06 150 MET A C 1
ATOM 1125 O O . MET A 1 150 ? 13.57 -14.977 -0.389 1 98.06 150 MET A O 1
ATOM 1129 N N . THR A 1 151 ? 15.195 -16.234 -1.312 1 98.31 151 THR A N 1
ATOM 1130 C CA . THR A 1 151 ? 16.094 -16.031 -0.183 1 98.31 151 THR A CA 1
ATOM 1131 C C . THR A 1 151 ? 16.5 -14.57 -0.063 1 98.31 151 THR A C 1
ATOM 1133 O O . THR A 1 151 ? 16.453 -13.992 1.026 1 98.31 151 THR A O 1
ATOM 1136 N N . ALA A 1 152 ? 16.844 -13.992 -1.178 1 98.5 152 ALA A N 1
ATOM 1137 C CA . ALA A 1 152 ? 17.172 -12.57 -1.193 1 98.5 152 ALA A CA 1
ATOM 1138 C C . ALA A 1 152 ? 15.984 -11.727 -0.754 1 98.5 152 ALA A C 1
ATOM 1140 O O . ALA A 1 152 ? 16.141 -10.758 -0.007 1 98.5 152 ALA A O 1
ATOM 1141 N N . ALA A 1 153 ? 14.82 -12.07 -1.179 1 98.69 153 ALA A N 1
ATOM 1142 C CA . ALA A 1 153 ? 13.609 -11.312 -0.877 1 98.69 153 ALA A CA 1
ATOM 1143 C C . ALA A 1 153 ? 13.328 -11.297 0.623 1 98.69 153 ALA A C 1
ATOM 1145 O O . ALA A 1 153 ? 13.039 -10.242 1.195 1 98.69 153 ALA A O 1
ATOM 1146 N N . TYR A 1 154 ? 13.391 -12.477 1.278 1 98.69 154 TYR A N 1
ATOM 1147 C CA . TYR A 1 154 ? 13.039 -12.445 2.693 1 98.69 154 TYR A CA 1
ATOM 1148 C C . TYR A 1 154 ? 14.164 -11.852 3.527 1 98.69 154 TYR A C 1
ATOM 1150 O O . TYR A 1 154 ? 13.922 -11.297 4.602 1 98.69 154 TYR A O 1
ATOM 1158 N N . ILE A 1 155 ? 15.438 -11.906 3.096 1 98.81 155 ILE A N 1
ATOM 1159 C CA . ILE A 1 155 ? 16.531 -11.227 3.791 1 98.81 155 ILE A CA 1
ATOM 1160 C C . ILE A 1 155 ? 16.344 -9.711 3.682 1 98.81 155 ILE A C 1
ATOM 1162 O O . ILE A 1 155 ? 16.438 -9 4.68 1 98.81 155 ILE A O 1
ATOM 1166 N N . LEU A 1 156 ? 16.078 -9.289 2.482 1 98.88 156 LEU A N 1
ATOM 1167 C CA . LEU A 1 156 ? 15.844 -7.867 2.266 1 98.88 156 LEU A CA 1
ATOM 1168 C C . LEU A 1 156 ? 14.633 -7.391 3.057 1 98.88 156 LEU A C 1
ATOM 1170 O O . LEU A 1 156 ? 14.602 -6.258 3.541 1 98.88 156 LEU A O 1
ATOM 1174 N N . SER A 1 157 ? 13.633 -8.219 3.117 1 98.94 157 SER A N 1
ATOM 1175 C CA . SER A 1 157 ? 12.461 -7.883 3.924 1 98.94 157 SER A CA 1
ATOM 1176 C C . SER A 1 157 ? 12.836 -7.691 5.391 1 98.94 157 SER A C 1
ATOM 1178 O O . SER A 1 157 ? 12.312 -6.797 6.059 1 98.94 157 SER A O 1
ATOM 1180 N N . GLY A 1 158 ? 13.664 -8.531 5.867 1 98.81 158 GLY A N 1
ATOM 1181 C CA . GLY A 1 158 ? 14.156 -8.336 7.219 1 98.81 158 GLY A CA 1
ATOM 1182 C C . GLY A 1 158 ? 14.906 -7.035 7.402 1 98.81 158 GLY A C 1
ATOM 1183 O O . GLY A 1 158 ? 14.672 -6.309 8.367 1 98.81 158 GLY A O 1
ATOM 1184 N N . VAL A 1 159 ? 15.727 -6.719 6.496 1 98.75 159 VAL A N 1
ATOM 1185 C CA . VAL A 1 159 ? 16.547 -5.512 6.543 1 98.75 159 VAL A CA 1
ATOM 1186 C C . VAL A 1 159 ? 15.648 -4.277 6.508 1 98.75 159 VAL A C 1
ATOM 1188 O O . VAL A 1 159 ? 15.781 -3.387 7.352 1 98.75 159 VAL A O 1
ATOM 1191 N N . VAL A 1 160 ? 14.773 -4.234 5.582 1 98.81 160 VAL A N 1
ATOM 1192 C CA . VAL A 1 160 ? 13.945 -3.037 5.438 1 98.81 160 VAL A CA 1
ATOM 1193 C C . VAL A 1 160 ? 12.953 -2.949 6.598 1 98.81 160 VAL A C 1
ATOM 1195 O O . VAL A 1 160 ? 12.57 -1.854 7.012 1 98.81 160 VAL A O 1
ATOM 1198 N N . GLY A 1 161 ? 12.516 -4.125 7.125 1 98.88 161 GLY A N 1
ATOM 1199 C CA . GLY A 1 161 ? 11.695 -4.113 8.328 1 98.88 161 GLY A CA 1
ATOM 1200 C C . GLY A 1 161 ? 12.367 -3.424 9.5 1 98.88 161 GLY A C 1
ATOM 1201 O O . GLY A 1 161 ? 11.75 -2.617 10.195 1 98.88 161 GLY A O 1
ATOM 1202 N N . LEU A 1 162 ? 13.586 -3.725 9.633 1 98.62 162 LEU A N 1
ATOM 1203 C CA . LEU A 1 162 ? 14.344 -3.078 10.703 1 98.62 162 LEU A CA 1
ATOM 1204 C C . LEU A 1 162 ? 14.555 -1.598 10.398 1 98.62 162 LEU A C 1
ATOM 1206 O O . LEU A 1 162 ? 14.523 -0.765 11.305 1 98.62 162 LEU A O 1
ATOM 1210 N N . LEU A 1 163 ? 14.773 -1.313 9.188 1 98.5 163 LEU A N 1
ATOM 1211 C CA . LEU A 1 163 ? 14.906 0.079 8.773 1 98.5 163 LEU A CA 1
ATOM 1212 C C . LEU A 1 163 ? 13.648 0.87 9.109 1 98.5 163 LEU A C 1
ATOM 1214 O O . LEU A 1 163 ? 13.734 1.993 9.609 1 98.5 163 LEU A O 1
ATOM 1218 N N . HIS A 1 164 ? 12.523 0.293 8.781 1 98.81 164 HIS A N 1
ATOM 1219 C CA . HIS A 1 164 ? 11.258 0.933 9.133 1 98.81 164 HIS A CA 1
ATOM 1220 C C . HIS A 1 164 ? 11.125 1.073 10.648 1 98.81 164 HIS A C 1
ATOM 1222 O O . HIS A 1 164 ? 10.531 2.039 11.133 1 98.81 164 HIS A O 1
ATOM 1228 N N . GLY A 1 165 ? 11.633 0.124 11.406 1 98.56 165 GLY A N 1
ATOM 1229 C CA . GLY A 1 165 ? 11.633 0.246 12.852 1 98.56 165 GLY A CA 1
ATOM 1230 C C . GLY A 1 165 ? 12.422 1.441 13.352 1 98.56 165 GLY A C 1
ATOM 1231 O O . GLY A 1 165 ? 11.953 2.188 14.211 1 98.56 165 GLY A O 1
ATOM 1232 N N . ALA A 1 166 ? 13.57 1.608 12.844 1 98 166 ALA A N 1
ATOM 1233 C CA . ALA A 1 166 ? 14.383 2.768 13.195 1 98 166 ALA A CA 1
ATOM 1234 C C . ALA A 1 166 ? 13.688 4.066 12.797 1 98 166 ALA A C 1
ATOM 1236 O O . ALA A 1 166 ? 13.695 5.039 13.555 1 98 166 ALA A O 1
ATOM 1237 N N . ASP A 1 167 ? 13.117 4.062 11.656 1 98.12 167 ASP A N 1
ATOM 1238 C CA . ASP A 1 167 ? 12.43 5.25 11.172 1 98.12 167 ASP A CA 1
ATOM 1239 C C . ASP A 1 167 ? 11.195 5.562 12.023 1 98.12 167 ASP A C 1
ATOM 1241 O O . ASP A 1 167 ? 10.812 6.723 12.164 1 98.12 167 ASP A O 1
ATOM 1245 N N . ALA A 1 168 ? 10.578 4.523 12.508 1 97.75 168 ALA A N 1
ATOM 1246 C CA . ALA A 1 168 ? 9.438 4.727 13.406 1 97.75 168 ALA A CA 1
ATOM 1247 C C . ALA A 1 168 ? 9.859 5.484 14.656 1 97.75 168 ALA A C 1
ATOM 1249 O O . ALA A 1 168 ? 9.156 6.387 15.109 1 97.75 168 ALA A O 1
ATOM 1250 N N . TYR A 1 169 ? 10.953 5.125 15.141 1 96.75 169 TYR A N 1
ATOM 1251 C CA . TYR A 1 169 ? 11.469 5.801 16.328 1 96.75 169 TYR A CA 1
ATOM 1252 C C . TYR A 1 169 ? 11.789 7.258 16.016 1 96.75 169 TYR A C 1
ATOM 1254 O O . TYR A 1 169 ? 11.406 8.156 16.781 1 96.75 169 TYR A O 1
ATOM 1262 N N . LEU A 1 170 ? 12.445 7.5 14.961 1 95.38 170 LEU A N 1
ATOM 1263 C CA . LEU A 1 170 ? 12.836 8.859 14.578 1 95.38 170 LEU A CA 1
ATOM 1264 C C . LEU A 1 170 ? 11.609 9.719 14.312 1 95.38 170 LEU A C 1
ATOM 1266 O O . LEU A 1 170 ? 11.562 10.891 14.703 1 95.38 170 LEU A O 1
ATOM 1270 N N . SER A 1 171 ? 10.68 9.18 13.609 1 95.06 171 SER A N 1
ATOM 1271 C CA . SER A 1 171 ? 9.461 9.922 13.312 1 95.06 171 SER A CA 1
ATOM 1272 C C . SER A 1 171 ? 8.656 10.203 14.578 1 95.06 171 SER A C 1
ATOM 1274 O O . SER A 1 171 ? 8.023 11.258 14.703 1 95.06 171 SER A O 1
ATOM 1276 N N . TYR A 1 172 ? 8.68 9.281 15.461 1 95 172 TYR A N 1
ATOM 1277 C CA . TYR A 1 172 ? 7.973 9.461 16.734 1 95 172 TYR A CA 1
ATOM 1278 C C . TYR A 1 172 ? 8.602 10.586 17.547 1 95 172 TYR A C 1
ATOM 1280 O O . TYR A 1 172 ? 7.895 11.406 18.125 1 95 172 TYR A O 1
ATOM 1288 N N . VAL A 1 173 ? 9.883 10.602 17.625 1 94 173 VAL A N 1
ATOM 1289 C CA . VAL A 1 173 ? 10.602 11.648 18.344 1 94 173 VAL A CA 1
ATOM 1290 C C . VAL A 1 173 ? 10.281 13.008 17.719 1 94 173 VAL A C 1
ATOM 1292 O O . VAL A 1 173 ? 10.039 13.984 18.422 1 94 173 VAL A O 1
ATOM 1295 N N . HIS A 1 174 ? 10.289 13.039 16.422 1 91.25 174 HIS A N 1
ATOM 1296 C CA . HIS A 1 174 ? 9.953 14.273 15.727 1 91.25 174 HIS A CA 1
ATOM 1297 C C . HIS A 1 174 ? 8.523 14.703 16.031 1 91.25 174 HIS A C 1
ATOM 1299 O O . HIS A 1 174 ? 8.266 15.891 16.266 1 91.25 174 HIS A O 1
ATOM 1305 N N . TYR A 1 175 ? 7.66 13.805 15.992 1 90.62 175 TYR A N 1
ATOM 1306 C CA . TYR A 1 175 ? 6.254 14.055 16.281 1 90.62 175 TYR A CA 1
ATOM 1307 C C . TYR A 1 175 ? 6.07 14.609 17.688 1 90.62 175 TYR A C 1
ATOM 1309 O O . TYR A 1 175 ? 5.281 15.531 17.891 1 90.62 175 TYR A O 1
ATOM 1317 N N . LYS A 1 176 ? 6.785 14.133 18.641 1 90.62 176 LYS A N 1
ATOM 1318 C CA . LYS A 1 176 ? 6.648 14.523 20.047 1 90.62 176 LYS A CA 1
A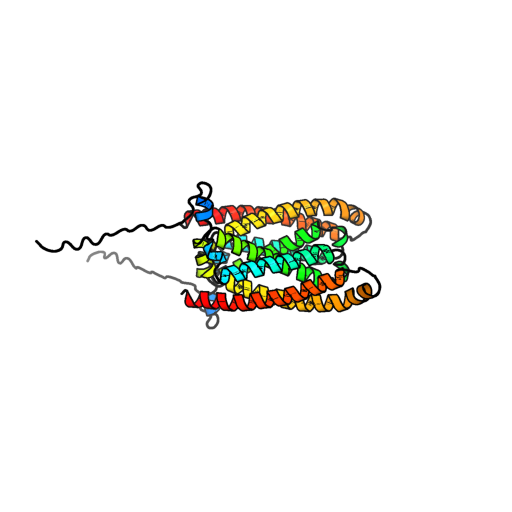TOM 1319 C C . LYS A 1 176 ? 7.352 15.844 20.312 1 90.62 176 LYS A C 1
ATOM 1321 O O . LYS A 1 176 ? 6.891 16.641 21.141 1 90.62 176 LYS A O 1
ATOM 1326 N N . THR A 1 177 ? 8.398 16.109 19.609 1 86.5 177 THR A N 1
ATOM 1327 C CA . THR A 1 177 ? 9.188 17.312 19.875 1 86.5 177 THR A CA 1
ATOM 1328 C C . THR A 1 177 ? 8.68 18.484 19.047 1 86.5 177 THR A C 1
ATOM 1330 O O . THR A 1 177 ? 8.914 19.641 19.391 1 86.5 177 THR A O 1
ATOM 1333 N N . GLY A 1 178 ? 8.188 18.25 17.891 1 66.62 178 GLY A N 1
ATOM 1334 C CA . GLY A 1 178 ? 7.711 19.328 17.031 1 66.62 178 GLY A CA 1
ATOM 1335 C C . GLY A 1 178 ? 6.43 19.969 17.531 1 66.62 178 GLY A C 1
ATOM 1336 O O . GLY A 1 178 ? 5.848 20.828 16.859 1 66.62 178 GLY A O 1
ATOM 1337 N N . ARG A 1 179 ? 5.973 19.625 18.75 1 52.12 179 ARG A N 1
ATOM 1338 C CA . ARG A 1 179 ? 4.871 20.281 19.438 1 52.12 179 ARG A CA 1
ATOM 1339 C C . ARG A 1 179 ? 5.363 21.484 20.219 1 52.12 179 ARG A C 1
ATOM 1341 O O . ARG A 1 179 ? 6.512 21.516 20.672 1 52.12 179 ARG A O 1
ATOM 1348 N N . MET B 1 1 ? -44.812 50.188 37.656 1 28.23 1 MET B N 1
ATOM 1349 C CA . MET B 1 1 ? -43.75 49.188 37.844 1 28.23 1 MET B CA 1
ATOM 1350 C C . MET B 1 1 ? -43.438 48.469 36.531 1 28.23 1 MET B C 1
ATOM 1352 O O . MET B 1 1 ? -44.344 48 35.844 1 28.23 1 MET B O 1
ATOM 1356 N N . GLY B 1 2 ? -42.281 48.719 35.844 1 32.31 2 GLY B N 1
ATOM 1357 C CA . GLY B 1 2 ? -41.844 48.625 34.438 1 32.31 2 GLY B CA 1
ATOM 1358 C C . GLY B 1 2 ? -41.594 47.188 34 1 32.31 2 GLY B C 1
ATOM 1359 O O . GLY B 1 2 ? -41.406 46.312 34.812 1 32.31 2 GLY B O 1
ATOM 1360 N N . PRO B 1 3 ? -42.125 46.75 32.906 1 39.88 3 PRO B N 1
ATOM 1361 C CA . PRO B 1 3 ? -42.219 45.406 32.344 1 39.88 3 PRO B CA 1
ATOM 1362 C C . PRO B 1 3 ? -40.844 44.781 32.156 1 39.88 3 PRO B C 1
ATOM 1364 O O . PRO B 1 3 ? -40.031 45.25 31.344 1 39.88 3 PRO B O 1
ATOM 1367 N N . ILE B 1 4 ? -39.969 44.688 33.219 1 36.25 4 ILE B N 1
ATOM 1368 C CA . ILE B 1 4 ? -38.594 44.312 32.844 1 36.25 4 ILE B CA 1
ATOM 1369 C C . ILE B 1 4 ? -38.594 43 32.094 1 36.25 4 ILE B C 1
ATOM 1371 O O . ILE B 1 4 ? -39.312 42.062 32.438 1 36.25 4 ILE B O 1
ATOM 1375 N N . ILE B 1 5 ? -38.219 43 30.812 1 33.06 5 ILE B N 1
ATOM 1376 C CA . ILE B 1 5 ? -37.969 42 29.766 1 33.06 5 ILE B CA 1
ATOM 1377 C C . ILE B 1 5 ? -36.875 41.031 30.219 1 33.06 5 ILE B C 1
ATOM 1379 O O . ILE B 1 5 ? -35.719 41.406 30.375 1 33.06 5 ILE B O 1
ATOM 1383 N N . ARG B 1 6 ? -36.969 40.312 31.312 1 31.92 6 ARG B N 1
ATOM 1384 C CA . ARG B 1 6 ? -35.844 39.438 31.703 1 31.92 6 ARG B CA 1
ATOM 1385 C C . ARG B 1 6 ? -35.562 38.406 30.625 1 31.92 6 ARG B C 1
ATOM 1387 O O . ARG B 1 6 ? -36.469 37.656 30.234 1 31.92 6 ARG B O 1
ATOM 1394 N N . MET B 1 7 ? -34.719 38.75 29.609 1 27.98 7 MET B N 1
ATOM 1395 C CA . MET B 1 7 ? -34.25 37.781 28.609 1 27.98 7 MET B CA 1
ATOM 1396 C C . MET B 1 7 ? -33.625 36.562 29.297 1 27.98 7 MET B C 1
ATOM 1398 O O . MET B 1 7 ? -32.688 36.719 30.109 1 27.98 7 MET B O 1
ATOM 1402 N N . SER B 1 8 ? -34.344 35.562 29.812 1 27.62 8 SER B N 1
ATOM 1403 C CA . SER B 1 8 ? -33.812 34.344 30.422 1 27.62 8 SER B CA 1
ATOM 1404 C C . SER B 1 8 ? -32.812 33.656 29.5 1 27.62 8 SER B C 1
ATOM 1406 O O . SER B 1 8 ? -33.125 33.344 28.344 1 27.62 8 SER B O 1
ATOM 1408 N N . SER B 1 9 ? -31.422 33.969 29.5 1 25.86 9 SER B N 1
ATOM 1409 C CA . SER B 1 9 ? -30.312 33.312 28.812 1 25.86 9 SER B CA 1
ATOM 1410 C C . SER B 1 9 ? -30.25 31.844 29.141 1 25.86 9 SER B C 1
ATOM 1412 O O . SER B 1 9 ? -29.828 31.453 30.234 1 25.86 9 SER B O 1
ATOM 1414 N N . SER B 1 10 ? -31.203 30.938 29.094 1 27.47 10 SER B N 1
ATOM 1415 C CA . SER B 1 10 ? -31.047 29.516 29.406 1 27.47 10 SER B CA 1
ATOM 1416 C C . SER B 1 10 ? -30.047 28.844 28.484 1 27.47 10 SER B C 1
ATOM 1418 O O . SER B 1 10 ? -30.328 28.625 27.297 1 27.47 10 SER B O 1
ATOM 1420 N N . GLY B 1 11 ? -28.719 29.203 28.438 1 26.28 11 GLY B N 1
ATOM 1421 C CA . GLY B 1 11 ? -27.719 28.547 27.609 1 26.28 11 GLY B CA 1
ATOM 1422 C C . GLY B 1 11 ? -27.562 27.078 27.922 1 26.28 11 GLY B C 1
ATOM 1423 O O . GLY B 1 11 ? -26.938 26.703 28.922 1 26.28 11 GLY B O 1
ATOM 1424 N N . THR B 1 12 ? -28.516 26.156 28 1 27.55 12 THR B N 1
ATOM 1425 C CA . THR B 1 12 ? -28.344 24.734 28.266 1 27.55 12 THR B CA 1
ATOM 1426 C C . THR B 1 12 ? -27.438 24.094 27.219 1 27.55 12 THR B C 1
ATOM 1428 O O . THR B 1 12 ? -27.797 24 26.047 1 27.55 12 THR B O 1
ATOM 1431 N N . HIS B 1 13 ? -26.125 24.406 27.141 1 27.45 13 HIS B N 1
ATOM 1432 C CA . HIS B 1 13 ? -25.219 23.656 26.281 1 27.45 13 HIS B CA 1
ATOM 1433 C C . HIS B 1 13 ? -25.266 22.172 26.594 1 27.45 13 HIS B C 1
ATOM 1435 O O . HIS B 1 13 ? -24.906 21.75 27.703 1 27.45 13 HIS B O 1
ATOM 1441 N N . GLY B 1 14 ? -26.297 21.406 26.438 1 29.5 14 GLY B N 1
ATOM 1442 C CA . GLY B 1 14 ? -26.312 19.953 26.516 1 29.5 14 GLY B CA 1
ATOM 1443 C C . GLY B 1 14 ? -25.156 19.312 25.781 1 29.5 14 GLY B C 1
ATOM 1444 O O . GLY B 1 14 ? -25.188 19.156 24.547 1 29.5 14 GLY B O 1
ATOM 1445 N N . THR B 1 15 ? -23.875 19.641 26.156 1 31.58 15 THR B N 1
ATOM 1446 C CA . THR B 1 15 ? -22.719 18.984 25.562 1 31.58 15 THR B CA 1
ATOM 1447 C C . THR B 1 15 ? -22.781 17.469 25.797 1 31.58 15 THR B C 1
ATOM 1449 O O . THR B 1 15 ? -22.672 17.016 26.938 1 31.58 15 THR B O 1
ATOM 1452 N N . GLY B 1 16 ? -23.688 16.75 25.281 1 31.47 16 GLY B N 1
ATOM 1453 C CA . GLY B 1 16 ? -23.844 15.312 25.359 1 31.47 16 GLY B CA 1
ATOM 1454 C C . GLY B 1 16 ? -22.547 14.555 25.234 1 31.47 16 GLY B C 1
ATOM 1455 O O . GLY B 1 16 ? -22.375 13.742 24.312 1 31.47 16 GLY B O 1
ATOM 1456 N N . GLY B 1 17 ? -21.406 15.086 25.5 1 33.72 17 GLY B N 1
ATOM 1457 C CA . GLY B 1 17 ? -20.219 14.266 25.422 1 33.72 17 GLY B CA 1
ATOM 1458 C C . GLY B 1 17 ? -20.219 13.109 26.406 1 33.72 17 GLY B C 1
ATOM 1459 O O . GLY B 1 17 ? -20.625 13.266 27.562 1 33.72 17 GLY B O 1
ATOM 1460 N N . VAL B 1 18 ? -20.719 11.891 26.156 1 34.44 18 VAL B N 1
ATOM 1461 C CA . VAL B 1 18 ? -20.672 10.719 27.031 1 34.44 18 VAL B CA 1
ATOM 1462 C C . VAL B 1 18 ? -19.297 10.641 27.703 1 34.44 18 VAL B C 1
ATOM 1464 O O . VAL B 1 18 ? -18.266 10.664 27.047 1 34.44 18 VAL B O 1
ATOM 1467 N N . GLY B 1 19 ? -19.219 10.914 28.984 1 33.94 19 GLY B N 1
ATOM 1468 C CA . GLY B 1 19 ? -18.141 10.891 29.984 1 33.94 19 GLY B CA 1
ATOM 1469 C C . GLY B 1 19 ? -17.5 9.531 30.141 1 33.94 19 GLY B C 1
ATOM 1470 O O . GLY B 1 19 ? -17.609 8.898 31.188 1 33.94 19 GLY B O 1
ATOM 1471 N N . CYS B 1 20 ? -17.547 8.445 29.391 1 32.78 20 CYS B N 1
ATOM 1472 C CA . CYS B 1 20 ? -17.016 7.266 30.047 1 32.78 20 CYS B CA 1
ATOM 1473 C C . CYS B 1 20 ? -15.602 7.523 30.578 1 32.78 20 CYS B C 1
ATOM 1475 O O . CYS B 1 20 ? -14.82 8.227 29.938 1 32.78 20 CYS B O 1
ATOM 1477 N N . CYS B 1 21 ? -15.43 7.23 31.906 1 32.38 21 CYS B N 1
ATOM 1478 C CA . CYS B 1 21 ? -14.25 7.41 32.75 1 32.38 21 CYS B CA 1
ATOM 1479 C C . CYS B 1 21 ? -12.969 7.152 31.969 1 32.38 21 CYS B C 1
ATOM 1481 O O . CYS B 1 21 ? -12.031 7.949 32.031 1 32.38 21 CYS B O 1
ATOM 1483 N N . CYS B 1 22 ? -12.547 5.758 32.25 1 33.5 22 CYS B N 1
ATOM 1484 C CA . CYS B 1 22 ? -11.281 5.258 31.734 1 33.5 22 CYS B CA 1
ATOM 1485 C C . CYS B 1 22 ? -11.117 5.609 30.266 1 33.5 22 CYS B C 1
ATOM 1487 O O . CYS B 1 22 ? -10.086 5.309 29.656 1 33.5 22 CYS B O 1
ATOM 1489 N N . PHE B 1 23 ? -12.172 5.582 29.484 1 35.53 23 PHE B N 1
ATOM 1490 C CA . PHE B 1 23 ? -12.5 5.805 28.078 1 35.53 23 PHE B CA 1
ATOM 1491 C C . PHE B 1 23 ? -12.406 7.285 27.719 1 35.53 23 PHE B C 1
ATOM 1493 O O . PHE B 1 23 ? -13.195 7.789 26.922 1 35.53 23 PHE B O 1
ATOM 1500 N N . ARG B 1 24 ? -12.117 8.141 28.5 1 36.69 24 ARG B N 1
ATOM 1501 C CA . ARG B 1 24 ? -11.703 9.453 28.016 1 36.69 24 ARG B CA 1
ATOM 1502 C C . ARG B 1 24 ? -10.898 9.336 26.734 1 36.69 24 ARG B C 1
ATOM 1504 O O . ARG B 1 24 ? -10.469 10.344 26.156 1 36.69 24 ARG B O 1
ATOM 1511 N N . CYS B 1 25 ? -10.281 8.156 26.531 1 38.38 25 CYS B N 1
ATOM 1512 C CA . CYS B 1 25 ? -9.562 7.73 25.344 1 38.38 25 CYS B CA 1
ATOM 1513 C C . CYS B 1 25 ? -10.43 7.863 24.094 1 38.38 25 CYS B C 1
ATOM 1515 O O . CYS B 1 25 ? -9.922 8.078 23 1 38.38 25 CYS B O 1
ATOM 1517 N N . CYS B 1 26 ? -11.727 7.465 24.203 1 42.69 26 CYS B N 1
ATOM 1518 C CA . CYS B 1 26 ? -12.688 7.648 23.125 1 42.69 26 CYS B CA 1
ATOM 1519 C C . CYS B 1 26 ? -12.961 9.125 22.891 1 42.69 26 CYS B C 1
ATOM 1521 O O . CYS B 1 26 ? -13.523 9.5 21.859 1 42.69 26 CYS B O 1
ATOM 1523 N N . THR B 1 27 ? -13.18 9.93 24.062 1 44.44 27 THR B N 1
ATOM 1524 C CA . THR B 1 27 ? -13.375 11.352 23.797 1 44.44 27 THR B CA 1
ATOM 1525 C C . THR B 1 27 ? -12.266 11.883 22.891 1 44.44 27 THR B C 1
ATOM 1527 O O . THR B 1 27 ? -12.391 12.977 22.344 1 44.44 27 THR B O 1
ATOM 1530 N N . CYS B 1 28 ? -11.156 11.023 22.969 1 52.25 28 CYS B N 1
ATOM 1531 C CA . CYS B 1 28 ? -10 11.422 22.172 1 52.25 28 CYS B CA 1
ATOM 1532 C C . CYS B 1 28 ? -10.141 10.953 20.734 1 52.25 28 CYS B C 1
ATOM 1534 O O . CYS B 1 28 ? -9.344 11.328 19.875 1 52.25 28 CYS B O 1
ATOM 1536 N N . ILE B 1 29 ? -11.094 9.922 20.609 1 61.69 29 ILE B N 1
ATOM 1537 C CA . ILE B 1 29 ? -11.352 9.508 19.234 1 61.69 29 ILE B CA 1
ATOM 1538 C C . ILE B 1 29 ? -12.227 10.547 18.531 1 61.69 29 ILE B C 1
ATOM 1540 O O . ILE B 1 29 ? -13.25 10.977 19.078 1 61.69 29 ILE B O 1
ATOM 1544 N N . HIS B 1 30 ? -11.758 11.078 17.547 1 75 30 HIS B N 1
ATOM 1545 C CA . HIS B 1 30 ? -12.461 12.031 16.688 1 75 30 HIS B CA 1
ATOM 1546 C C . HIS B 1 30 ? -13.602 11.352 15.938 1 75 30 HIS B C 1
ATOM 1548 O O . HIS B 1 30 ? -13.516 11.133 14.727 1 75 30 HIS B O 1
ATOM 1554 N N . VAL B 1 31 ? -14.68 10.984 16.719 1 74.88 31 VAL B N 1
ATOM 1555 C CA . VAL B 1 31 ? -15.797 10.242 16.156 1 74.88 31 VAL B CA 1
ATOM 1556 C C . VAL B 1 31 ? -16.516 11.109 15.125 1 74.88 31 VAL B C 1
ATOM 1558 O O . VAL B 1 31 ? -17.156 10.594 14.195 1 74.88 31 VAL B O 1
ATOM 1561 N N . GLU B 1 32 ? -16.484 12.391 15.305 1 77.31 32 GLU B N 1
ATOM 1562 C CA . GLU B 1 32 ? -17.156 13.312 14.391 1 77.31 32 GLU B CA 1
ATOM 1563 C C . GLU B 1 32 ? -16.594 13.172 12.977 1 77.31 32 GLU B C 1
ATOM 1565 O O . GLU B 1 32 ? -17.297 13.461 12 1 77.31 32 GLU B O 1
ATOM 1570 N N . PHE B 1 33 ? -15.492 12.656 12.953 1 83.94 33 PHE B N 1
ATOM 1571 C CA . PHE B 1 33 ? -14.852 12.477 11.664 1 83.94 33 PHE B CA 1
ATOM 1572 C C . PHE B 1 33 ? -15.609 11.453 10.82 1 83.94 33 PHE B C 1
ATOM 1574 O O . PHE B 1 33 ? -15.742 11.617 9.609 1 83.94 33 PHE B O 1
ATOM 1581 N N . PHE B 1 34 ? -16.156 10.477 11.414 1 84.06 34 PHE B N 1
ATOM 1582 C CA . PHE B 1 34 ? -16.797 9.398 10.656 1 84.06 34 PHE B CA 1
ATOM 1583 C C . PHE B 1 34 ? -18.109 9.883 10.039 1 84.06 34 PHE B C 1
ATOM 1585 O O . PHE B 1 34 ? -18.625 9.266 9.102 1 84.06 34 PHE B O 1
ATOM 1592 N N . LYS B 1 35 ? -18.562 11 10.523 1 85.38 35 LYS B N 1
ATOM 1593 C CA . LYS B 1 35 ? -19.797 11.555 9.984 1 85.38 35 LYS B CA 1
ATOM 1594 C C . LYS B 1 35 ? -19.516 12.57 8.883 1 85.38 35 LYS B C 1
ATOM 1596 O O . LYS B 1 35 ? -20.422 12.961 8.148 1 85.38 35 LYS B O 1
ATOM 1601 N N . SER B 1 36 ? -18.328 12.898 8.742 1 89.5 36 SER B N 1
ATOM 1602 C CA . SER B 1 36 ? -17.953 13.844 7.695 1 89.5 36 SER B CA 1
ATOM 1603 C C . SER B 1 36 ? -17.859 13.156 6.34 1 89.5 36 SER B C 1
ATOM 1605 O O . SER B 1 36 ? -17.75 11.93 6.262 1 89.5 36 SER B O 1
ATOM 1607 N N . LEU B 1 37 ? -18.031 13.891 5.258 1 91.38 37 LEU B N 1
ATOM 1608 C CA . LEU B 1 37 ? -17.938 13.359 3.898 1 91.38 37 LEU B CA 1
ATOM 1609 C C . LEU B 1 37 ? -16.594 12.695 3.66 1 91.38 37 LEU B C 1
ATOM 1611 O O . LEU B 1 37 ? -16.531 11.555 3.205 1 91.38 37 LEU B O 1
ATOM 1615 N N . PRO B 1 38 ? -15.508 13.336 3.947 1 91.12 38 PRO B N 1
ATOM 1616 C CA . PRO B 1 38 ? -14.219 12.664 3.777 1 91.12 38 PRO B CA 1
ATOM 1617 C C . PRO B 1 38 ? -14.117 11.375 4.59 1 91.12 38 PRO B C 1
ATOM 1619 O O . PRO B 1 38 ? -13.516 10.398 4.129 1 91.12 38 PRO B O 1
ATOM 1622 N N . GLY B 1 39 ? -14.664 11.414 5.746 1 92.81 39 GLY B N 1
ATOM 1623 C CA . GLY B 1 39 ? -14.656 10.211 6.57 1 92.81 39 GLY B CA 1
ATOM 1624 C C . GLY B 1 39 ? -15.422 9.062 5.953 1 92.81 39 GLY B C 1
ATOM 1625 O O . GLY B 1 39 ? -14.938 7.926 5.922 1 92.81 39 GLY B O 1
ATOM 1626 N N . MET B 1 40 ? -16.531 9.305 5.461 1 95.06 40 MET B N 1
ATOM 1627 C CA . MET B 1 40 ? -17.359 8.281 4.828 1 95.06 40 MET B CA 1
ATOM 1628 C C . MET B 1 40 ? -16.688 7.73 3.578 1 95.06 40 MET B C 1
ATOM 1630 O O . MET B 1 40 ? -16.719 6.52 3.338 1 95.06 40 MET B O 1
ATOM 1634 N N . ILE B 1 41 ? -16.141 8.562 2.842 1 96.94 41 ILE B N 1
ATOM 1635 C CA 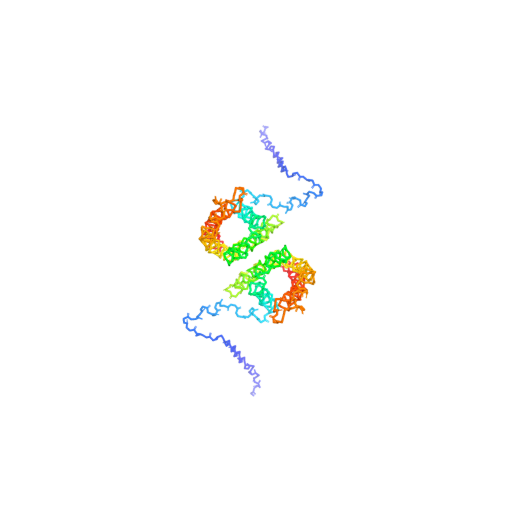. ILE B 1 41 ? -15.461 8.148 1.62 1 96.94 41 ILE B CA 1
ATOM 1636 C C . ILE B 1 41 ? -14.273 7.246 1.97 1 96.94 41 ILE B C 1
ATOM 1638 O O . ILE B 1 41 ? -14.07 6.207 1.338 1 96.94 41 ILE B O 1
ATOM 1642 N N . LYS B 1 42 ? -13.531 7.641 2.971 1 97.12 42 LYS B N 1
ATOM 1643 C CA . LYS B 1 42 ? -12.375 6.852 3.373 1 97.12 42 LYS B CA 1
ATOM 1644 C C . LYS B 1 42 ? -12.797 5.48 3.895 1 97.12 42 LYS B C 1
ATOM 1646 O O . LYS B 1 42 ? -12.078 4.492 3.705 1 97.12 42 LYS B O 1
ATOM 1651 N N . VAL B 1 43 ? -13.852 5.434 4.602 1 96.94 43 VAL B N 1
ATOM 1652 C CA . VAL B 1 43 ? -14.359 4.156 5.082 1 96.94 43 VAL B CA 1
ATOM 1653 C C . VAL B 1 43 ? -14.734 3.27 3.896 1 96.94 43 VAL B C 1
ATOM 1655 O O . VAL B 1 43 ? -14.375 2.09 3.855 1 96.94 43 VAL B O 1
ATOM 1658 N N . CYS B 1 44 ? -15.445 3.805 2.973 1 98 44 CYS B N 1
ATOM 1659 C CA . CYS B 1 44 ? -15.844 3.057 1.788 1 98 44 CYS B CA 1
ATOM 1660 C C . CYS B 1 44 ? -14.633 2.557 1.017 1 98 44 CYS B C 1
ATOM 1662 O O . CYS B 1 44 ? -14.578 1.395 0.613 1 98 44 CYS B O 1
ATOM 1664 N N . GLU B 1 45 ? -13.672 3.441 0.807 1 98.69 45 GLU B N 1
ATOM 1665 C CA . GLU B 1 45 ? -12.445 3.064 0.105 1 98.69 45 GLU B CA 1
ATOM 1666 C C . GLU B 1 45 ? -11.734 1.915 0.813 1 98.69 45 GLU B C 1
ATOM 1668 O O . GLU B 1 45 ? -11.266 0.977 0.166 1 98.69 45 GLU B O 1
ATOM 1673 N N . THR B 1 46 ? -11.656 1.991 2.113 1 98.44 46 THR B N 1
ATOM 1674 C CA . THR B 1 46 ? -10.977 0.967 2.896 1 98.44 46 THR B CA 1
ATOM 1675 C C . THR B 1 46 ? -11.727 -0.358 2.826 1 98.44 46 THR B C 1
ATOM 1677 O O . THR B 1 46 ? -11.133 -1.406 2.574 1 98.44 46 THR B O 1
ATOM 1680 N N . VAL B 1 47 ? -12.992 -0.327 3.006 1 98.44 47 VAL B N 1
ATOM 1681 C CA . VAL B 1 47 ? -13.805 -1.534 3.045 1 98.44 47 VAL B CA 1
ATOM 1682 C C . VAL B 1 47 ? -13.797 -2.211 1.677 1 98.44 47 VAL B C 1
ATOM 1684 O O . VAL B 1 47 ? -13.578 -3.42 1.576 1 98.44 47 VAL B O 1
ATOM 1687 N N . ILE B 1 48 ? -14 -1.457 0.647 1 98.81 48 ILE B N 1
ATOM 1688 C CA . ILE B 1 48 ? -14.062 -2.021 -0.696 1 98.81 48 ILE B CA 1
ATOM 1689 C C . ILE B 1 48 ? -12.695 -2.604 -1.069 1 98.81 48 ILE B C 1
ATOM 1691 O O . ILE B 1 48 ? -12.617 -3.693 -1.64 1 98.81 48 ILE B O 1
ATOM 1695 N N . SER B 1 49 ? -11.633 -1.889 -0.84 1 98.81 49 SER B N 1
ATOM 1696 C CA . SER B 1 49 ? -10.305 -2.416 -1.123 1 98.81 49 SER B CA 1
ATOM 1697 C C . SER B 1 49 ? -10.047 -3.709 -0.355 1 98.81 49 SER B C 1
ATOM 1699 O O . SER B 1 49 ? -9.422 -4.633 -0.878 1 98.81 49 SER B O 1
ATOM 1701 N N . GLY B 1 50 ? -10.461 -3.766 0.881 1 98.25 50 GLY B N 1
ATOM 1702 C CA . GLY B 1 50 ? -10.336 -4.992 1.655 1 98.25 50 GLY B CA 1
ATOM 1703 C C . GLY B 1 50 ? -11.117 -6.152 1.064 1 98.25 50 GLY B C 1
ATOM 1704 O O . GLY B 1 50 ? -10.633 -7.285 1.054 1 98.25 50 GLY B O 1
ATOM 1705 N N . LEU B 1 51 ? -12.266 -5.875 0.609 1 98.44 51 LEU B N 1
ATOM 1706 C CA . LEU B 1 51 ? -13.094 -6.902 -0.018 1 98.44 51 LEU B CA 1
ATOM 1707 C C . LEU B 1 51 ? -12.43 -7.43 -1.287 1 98.44 51 LEU B C 1
ATOM 1709 O O . LEU B 1 51 ? -12.398 -8.641 -1.517 1 98.44 51 LEU B O 1
ATOM 1713 N N . ILE B 1 52 ? -11.922 -6.531 -2.107 1 98.56 52 ILE B N 1
ATOM 1714 C CA . ILE B 1 52 ? -11.234 -6.934 -3.328 1 98.56 52 ILE B CA 1
ATOM 1715 C C . ILE B 1 52 ? -10.062 -7.844 -2.98 1 98.56 52 ILE B C 1
ATOM 1717 O O . ILE B 1 52 ? -9.883 -8.898 -3.594 1 98.56 52 ILE B O 1
ATOM 1721 N N . GLN B 1 53 ? -9.289 -7.395 -1.98 1 97 53 GLN B N 1
ATOM 1722 C CA . GLN B 1 53 ? -8.148 -8.203 -1.556 1 97 53 GLN B CA 1
ATOM 1723 C C . GLN B 1 53 ? -8.594 -9.578 -1.086 1 97 53 GLN B C 1
ATOM 1725 O O . GLN B 1 53 ? -7.953 -10.586 -1.4 1 97 53 GLN B O 1
ATOM 1730 N N . SER B 1 54 ? -9.625 -9.648 -0.33 1 96.75 54 SER B N 1
ATOM 1731 C CA . SER B 1 54 ? -10.141 -10.922 0.169 1 96.75 54 SER B CA 1
ATOM 1732 C C . SER B 1 54 ? -10.594 -11.82 -0.976 1 96.75 54 SER B C 1
ATOM 1734 O O . SER B 1 54 ? -10.312 -13.016 -0.979 1 96.75 54 SER B O 1
ATOM 1736 N N . LEU B 1 55 ? -11.266 -11.312 -1.918 1 97.38 55 LEU B N 1
ATOM 1737 C CA . LEU B 1 55 ? -11.719 -12.086 -3.07 1 97.38 55 LEU B CA 1
ATOM 1738 C C . LEU B 1 55 ? -10.531 -12.664 -3.832 1 97.38 55 LEU B C 1
ATOM 1740 O O . LEU B 1 55 ? -10.547 -13.828 -4.227 1 97.38 55 LEU B O 1
ATOM 1744 N N . LEU B 1 56 ? -9.523 -11.859 -4.051 1 96.5 56 LEU B N 1
ATOM 1745 C CA . LEU B 1 56 ? -8.344 -12.273 -4.801 1 96.5 56 LEU B CA 1
ATOM 1746 C C . LEU B 1 56 ? -7.598 -13.383 -4.066 1 96.5 56 LEU B C 1
ATOM 1748 O O . LEU B 1 56 ? -7.211 -14.391 -4.672 1 96.5 56 LEU B O 1
ATOM 1752 N N . ILE B 1 57 ? -7.477 -13.258 -2.754 1 93.5 57 ILE B N 1
ATOM 1753 C CA . ILE B 1 57 ? -6.707 -14.219 -1.975 1 93.5 57 ILE B CA 1
ATOM 1754 C C . ILE B 1 57 ? -7.488 -15.523 -1.853 1 93.5 57 ILE B C 1
ATOM 1756 O O . ILE B 1 57 ? -6.938 -16.609 -2.068 1 93.5 57 ILE B O 1
ATOM 1760 N N . ASN B 1 58 ? -8.75 -15.508 -1.614 1 93.75 58 ASN B N 1
ATOM 1761 C CA . ASN B 1 58 ? -9.523 -16.703 -1.308 1 93.75 58 ASN B CA 1
ATOM 1762 C C . ASN B 1 58 ? -9.914 -17.453 -2.574 1 93.75 58 ASN B C 1
ATOM 1764 O O . ASN B 1 58 ? -10.047 -18.688 -2.555 1 93.75 58 ASN B O 1
ATOM 1768 N N . TYR B 1 59 ? -10.039 -16.75 -3.609 1 94.19 59 TYR B N 1
ATOM 1769 C CA . TYR B 1 59 ? -10.539 -17.422 -4.805 1 94.19 59 TYR B CA 1
ATOM 1770 C C . TYR B 1 59 ? -9.5 -17.391 -5.922 1 94.19 59 TYR B C 1
ATOM 1772 O O . TYR B 1 59 ? -9.414 -18.312 -6.723 1 94.19 59 TYR B O 1
ATOM 1780 N N . GLY B 1 60 ? -8.773 -16.344 -6.012 1 93.06 60 GLY B N 1
ATOM 1781 C CA . GLY B 1 60 ? -7.922 -16.141 -7.172 1 93.06 60 GLY B CA 1
ATOM 1782 C C . GLY B 1 60 ? -6.531 -16.703 -7 1 93.06 60 GLY B C 1
ATOM 1783 O O . GLY B 1 60 ? -5.855 -17.031 -7.984 1 93.06 60 GLY B O 1
ATOM 1784 N N . LEU B 1 61 ? -6.039 -16.891 -5.824 1 89.81 61 LEU B N 1
ATOM 1785 C CA . LEU B 1 61 ? -4.656 -17.266 -5.559 1 89.81 61 LEU B CA 1
ATOM 1786 C C . LEU B 1 61 ? -4.316 -18.594 -6.215 1 89.81 61 LEU B C 1
ATOM 1788 O O . LEU B 1 61 ? -3.24 -18.75 -6.797 1 89.81 61 LEU B O 1
ATOM 1792 N N . GLY B 1 62 ? -5.168 -19.562 -6.148 1 90.06 62 GLY B N 1
ATOM 1793 C CA . GLY B 1 62 ? -4.93 -20.875 -6.727 1 90.06 62 GLY B CA 1
ATOM 1794 C C . GLY B 1 62 ? -4.793 -20.844 -8.234 1 90.06 62 GLY B C 1
ATOM 1795 O O . GLY B 1 62 ? -4.27 -21.781 -8.836 1 90.06 62 GLY B O 1
ATOM 1796 N N . TYR B 1 63 ? -5.207 -19.734 -8.844 1 91.06 63 TYR B N 1
ATOM 1797 C CA . TYR B 1 63 ? -5.184 -19.609 -10.297 1 91.06 63 TYR B CA 1
ATOM 1798 C C . TYR B 1 63 ? -4.277 -18.469 -10.727 1 91.06 63 TYR B C 1
ATOM 1800 O O . TYR B 1 63 ? -4.391 -17.969 -11.852 1 91.06 63 TYR B O 1
ATOM 1808 N N . SER B 1 64 ? -3.471 -18.047 -9.812 1 89.56 64 SER B N 1
ATOM 1809 C CA . SER B 1 64 ? -2.619 -16.875 -10.039 1 89.56 64 SER B CA 1
ATOM 1810 C C . SER B 1 64 ? -1.667 -17.109 -11.211 1 89.56 64 SER B C 1
ATOM 1812 O O . SER B 1 64 ? -1.354 -16.188 -11.953 1 89.56 64 SER B O 1
ATOM 1814 N N . SER B 1 65 ? -1.157 -18.344 -11.32 1 86.88 65 SER B N 1
ATOM 1815 C CA . SER B 1 65 ? -0.251 -18.625 -12.43 1 86.88 65 SER B CA 1
ATOM 1816 C C . SER B 1 65 ? -0.97 -18.547 -13.773 1 86.88 65 SER B C 1
ATOM 1818 O O . SER B 1 65 ? -0.376 -18.141 -14.773 1 86.88 65 SER B O 1
ATOM 1820 N N . SER B 1 66 ? -2.252 -18.906 -13.891 1 89.25 66 SER B N 1
ATOM 1821 C CA . SER B 1 66 ? -3.045 -18.859 -15.109 1 89.25 66 SER B CA 1
ATOM 1822 C C . SER B 1 66 ? -3.439 -17.422 -15.461 1 89.25 66 SER B C 1
ATOM 1824 O O . SER B 1 66 ? -3.363 -17.031 -16.625 1 89.25 66 SER B O 1
ATOM 1826 N N . ILE B 1 67 ? -3.842 -16.672 -14.398 1 91.81 67 ILE B N 1
ATOM 1827 C CA . ILE B 1 67 ? -4.266 -15.297 -14.602 1 91.81 67 ILE B CA 1
ATOM 1828 C C . ILE B 1 67 ? -3.047 -14.414 -14.867 1 91.81 67 ILE B C 1
ATOM 1830 O O . ILE B 1 67 ? -3.127 -13.438 -15.617 1 91.81 67 ILE B O 1
ATOM 1834 N N . GLY B 1 68 ? -1.968 -14.711 -14.188 1 90.25 68 GLY B N 1
ATOM 1835 C CA . GLY B 1 68 ? -0.694 -14.062 -14.461 1 90.25 68 GLY B CA 1
ATOM 1836 C C . GLY B 1 68 ? -0.579 -12.688 -13.82 1 90.25 68 GLY B C 1
ATOM 1837 O O . GLY B 1 68 ? -0.951 -12.508 -12.664 1 90.25 68 GLY B O 1
ATOM 1838 N N . SER B 1 69 ? -0.037 -11.805 -14.633 1 90.31 69 SER B N 1
ATOM 1839 C CA . SER B 1 69 ? 0.303 -10.477 -14.141 1 90.31 69 SER B CA 1
ATOM 1840 C C . SER B 1 69 ? -0.95 -9.672 -13.805 1 90.31 69 SER B C 1
ATOM 1842 O O . SER B 1 69 ? -0.902 -8.742 -13 1 90.31 69 SER B O 1
ATOM 1844 N N . ALA B 1 70 ? -2.027 -10.039 -14.398 1 95.88 70 ALA B N 1
ATOM 1845 C CA . ALA B 1 70 ? -3.273 -9.352 -14.062 1 95.88 70 ALA B CA 1
ATOM 1846 C C . ALA B 1 70 ? -3.666 -9.602 -12.609 1 95.88 70 ALA B C 1
ATOM 1848 O O . ALA B 1 70 ? -4.152 -8.695 -11.93 1 95.88 70 ALA B O 1
ATOM 1849 N N . PHE B 1 71 ? -3.467 -10.773 -12.141 1 94.44 71 PHE B N 1
ATOM 1850 C CA . PHE B 1 71 ? -3.744 -11.117 -10.75 1 94.44 71 PHE B CA 1
ATOM 1851 C C . PHE B 1 71 ? -2.83 -10.344 -9.812 1 94.44 71 PHE B C 1
ATOM 1853 O O . PHE B 1 71 ? -3.297 -9.734 -8.844 1 94.44 71 PHE B O 1
ATOM 1860 N N . GLU B 1 72 ? -1.562 -10.359 -10.078 1 92.75 72 GLU B N 1
ATOM 1861 C CA . GLU B 1 72 ? -0.573 -9.695 -9.234 1 92.75 72 GLU B CA 1
ATOM 1862 C C . GLU B 1 72 ? -0.822 -8.195 -9.164 1 92.75 72 GLU B C 1
ATOM 1864 O O . GLU B 1 72 ? -0.711 -7.59 -8.102 1 92.75 72 GLU B O 1
ATOM 1869 N N . GLY B 1 73 ? -1.085 -7.688 -10.32 1 95.94 73 GLY B N 1
ATOM 1870 C CA . GLY B 1 73 ? -1.379 -6.262 -10.367 1 95.94 73 GLY B CA 1
ATOM 1871 C C . GLY B 1 73 ? -2.598 -5.879 -9.547 1 95.94 73 GLY B C 1
ATOM 1872 O O . GLY B 1 73 ? -2.594 -4.859 -8.859 1 95.94 73 GLY B O 1
ATOM 1873 N N . SER B 1 74 ? -3.578 -6.641 -9.656 1 97.88 74 SER B N 1
ATOM 1874 C CA . SER B 1 74 ? -4.793 -6.371 -8.898 1 97.88 74 SER B CA 1
ATOM 1875 C C . SER B 1 74 ? -4.562 -6.547 -7.402 1 97.88 74 SER B C 1
ATOM 1877 O O . SER B 1 74 ? -5.02 -5.73 -6.602 1 97.88 74 SER B O 1
ATOM 1879 N N . LEU B 1 75 ? -3.891 -7.57 -7.059 1 96.06 75 LEU B N 1
ATOM 1880 C CA . LEU B 1 75 ? -3.629 -7.84 -5.648 1 96.06 75 LEU B CA 1
ATOM 1881 C C . LEU B 1 75 ? -2.754 -6.746 -5.043 1 96.06 75 LEU B C 1
ATOM 1883 O O . LEU B 1 75 ? -3.027 -6.27 -3.938 1 96.06 75 LEU B O 1
ATOM 1887 N N . THR B 1 76 ? -1.726 -6.344 -5.691 1 96.69 76 THR B N 1
ATOM 1888 C CA . THR B 1 76 ? -0.824 -5.305 -5.207 1 96.69 76 THR B CA 1
ATOM 1889 C C . THR B 1 76 ? -1.552 -3.967 -5.09 1 96.69 76 THR B C 1
ATOM 1891 O O . THR B 1 76 ? -1.357 -3.232 -4.121 1 96.69 76 THR B O 1
ATOM 1894 N N . THR B 1 77 ? -2.375 -3.668 -6.07 1 98.06 77 THR B N 1
ATOM 1895 C CA . THR B 1 77 ? -3.164 -2.441 -6.027 1 98.06 77 THR B CA 1
ATOM 1896 C C . THR B 1 77 ? -4.113 -2.451 -4.832 1 98.06 77 THR B C 1
ATOM 1898 O O . THR B 1 77 ? -4.148 -1.499 -4.051 1 98.06 77 THR B O 1
ATOM 1901 N N . ALA B 1 78 ? -4.84 -3.496 -4.699 1 98.5 78 ALA B N 1
ATOM 1902 C CA . ALA B 1 78 ? -5.82 -3.598 -3.621 1 98.5 78 ALA B CA 1
ATOM 1903 C C . ALA B 1 78 ? -5.141 -3.539 -2.256 1 98.5 78 ALA B C 1
ATOM 1905 O O . ALA B 1 78 ? -5.613 -2.848 -1.35 1 98.5 78 ALA B O 1
ATOM 1906 N N . SER B 1 79 ? -4.117 -4.176 -2.105 1 97.31 79 SER B N 1
ATOM 1907 C CA . SER B 1 79 ? -3.416 -4.223 -0.826 1 97.31 79 SER B CA 1
ATOM 1908 C C . SER B 1 79 ? -2.797 -2.875 -0.482 1 97.31 79 SER B C 1
ATOM 1910 O O . SER B 1 79 ? -2.861 -2.43 0.666 1 97.31 79 SER B O 1
ATOM 1912 N N . ALA B 1 80 ? -2.137 -2.301 -1.457 1 97.94 80 ALA B N 1
ATOM 1913 C CA . ALA B 1 80 ? -1.515 -0.999 -1.233 1 97.94 80 ALA B CA 1
ATOM 1914 C C . ALA B 1 80 ? -2.557 0.051 -0.858 1 97.94 80 ALA B C 1
ATOM 1916 O O . ALA B 1 80 ? -2.385 0.785 0.119 1 97.94 80 ALA B O 1
ATOM 1917 N N . CYS B 1 81 ? -3.549 0.1 -1.624 1 98.44 81 CYS B N 1
ATOM 1918 C CA . CYS B 1 81 ? -4.578 1.106 -1.384 1 98.44 81 CYS B CA 1
ATOM 1919 C C . CYS B 1 81 ? -5.348 0.806 -0.103 1 98.44 81 CYS B C 1
ATOM 1921 O O . CYS B 1 81 ? -5.789 1.724 0.59 1 98.44 81 CYS B O 1
ATOM 1923 N N . PHE B 1 82 ? -5.531 -0.475 0.202 1 98.25 82 PHE B N 1
ATOM 1924 C CA . PHE B 1 82 ? -6.145 -0.835 1.476 1 98.25 82 PHE B CA 1
ATOM 1925 C C . PHE B 1 82 ? -5.305 -0.327 2.643 1 98.25 82 PHE B C 1
ATOM 1927 O O . PHE B 1 82 ? -5.836 0.28 3.576 1 98.25 82 PHE B O 1
ATOM 1934 N N . LEU B 1 83 ? -4.027 -0.556 2.611 1 97.81 83 LEU B N 1
ATOM 1935 C CA . LEU B 1 83 ? -3.174 -0.18 3.732 1 97.81 83 LEU B CA 1
ATOM 1936 C C . LEU B 1 83 ? -3.119 1.336 3.891 1 97.81 83 LEU B C 1
ATOM 1938 O O . LEU B 1 83 ? -3.213 1.852 5.008 1 97.81 83 LEU B O 1
ATOM 1942 N N . ILE B 1 84 ? -2.955 2.07 2.793 1 98.38 84 ILE B N 1
ATOM 1943 C CA . ILE B 1 84 ? -2.887 3.525 2.867 1 98.38 84 ILE B CA 1
ATOM 1944 C C . ILE B 1 84 ? -4.199 4.074 3.428 1 98.38 84 ILE B C 1
ATOM 1946 O O . ILE B 1 84 ? -4.191 4.906 4.34 1 98.38 84 ILE B O 1
ATOM 1950 N N . SER B 1 85 ? -5.312 3.602 2.916 1 98.56 85 SER B N 1
ATOM 1951 C CA . SER B 1 85 ? -6.609 4.074 3.383 1 98.56 85 SER B CA 1
ATOM 1952 C C . SER B 1 85 ? -6.832 3.723 4.852 1 98.56 85 SER B C 1
ATOM 1954 O O . SER B 1 85 ? -7.387 4.52 5.609 1 98.56 85 SER B O 1
ATOM 1956 N N . ALA B 1 86 ? -6.457 2.555 5.211 1 97.56 86 ALA B N 1
ATOM 1957 C CA . ALA B 1 86 ? -6.602 2.129 6.602 1 97.56 86 ALA B CA 1
ATOM 1958 C C . ALA B 1 86 ? -5.762 2.998 7.531 1 97.56 86 ALA B C 1
ATOM 1960 O O . ALA B 1 86 ? -6.203 3.357 8.625 1 97.56 86 ALA B O 1
ATOM 1961 N N . LEU B 1 87 ? -4.547 3.326 7.145 1 97.44 87 LEU B N 1
ATOM 1962 C CA . LEU B 1 87 ? -3.682 4.18 7.949 1 97.44 87 LEU B CA 1
ATOM 1963 C C . LEU B 1 87 ? -4.254 5.586 8.062 1 97.44 87 LEU B C 1
ATOM 1965 O O . LEU B 1 87 ? -4.219 6.191 9.133 1 97.44 87 LEU B O 1
ATOM 1969 N N . LEU B 1 88 ? -4.711 6.109 6.949 1 96.88 88 LEU B N 1
ATOM 1970 C CA . LEU B 1 88 ? -5.355 7.418 6.988 1 96.88 88 LEU B CA 1
ATOM 1971 C C . LEU B 1 88 ? -6.559 7.402 7.922 1 96.88 88 LEU B C 1
ATOM 1973 O O . LEU B 1 88 ? -6.73 8.312 8.734 1 96.88 88 LEU B O 1
ATOM 1977 N N . LEU B 1 89 ? -7.359 6.383 7.781 1 95.75 89 LEU B N 1
ATOM 1978 C CA . LEU B 1 89 ? -8.539 6.258 8.625 1 95.75 89 LEU B CA 1
ATOM 1979 C C . LEU B 1 89 ? -8.148 6.188 10.102 1 95.75 89 LEU B C 1
ATOM 1981 O O . LEU B 1 89 ? -8.758 6.84 10.945 1 95.75 89 LEU B O 1
ATOM 1985 N N . ALA B 1 90 ? -7.188 5.473 10.414 1 94.56 90 ALA B N 1
ATOM 1986 C CA . ALA B 1 90 ? -6.711 5.344 11.789 1 94.56 90 ALA B CA 1
ATOM 1987 C C . ALA B 1 90 ? -6.191 6.68 12.312 1 94.56 90 ALA B C 1
ATOM 1989 O O . ALA B 1 90 ? -6.535 7.094 13.422 1 94.56 90 ALA B O 1
ATOM 1990 N N . CYS B 1 91 ? -5.371 7.383 11.578 1 94.06 91 CYS B N 1
ATOM 1991 C CA . CYS B 1 91 ? -4.836 8.672 11.984 1 94.06 91 CYS B CA 1
ATOM 1992 C C . CYS B 1 91 ? -5.953 9.68 12.227 1 94.06 91 CYS B C 1
ATOM 1994 O O . CYS B 1 91 ? -5.922 10.422 13.211 1 94.06 91 CYS B O 1
ATOM 1996 N N . TYR B 1 92 ? -6.867 9.641 11.266 1 93.12 92 TYR B N 1
ATOM 1997 C CA . TYR B 1 92 ? -7.957 10.602 11.352 1 93.12 92 TYR B CA 1
ATOM 1998 C C . TYR B 1 92 ? -8.844 10.32 12.562 1 93.12 92 TYR B C 1
ATOM 2000 O O . TYR B 1 92 ? -9.414 11.242 13.148 1 93.12 92 TYR B O 1
ATOM 2008 N N . ALA B 1 93 ? -8.984 9.102 12.922 1 91.12 93 ALA B N 1
ATOM 2009 C CA . ALA B 1 93 ? -9.812 8.711 14.062 1 91.12 93 ALA B CA 1
ATOM 2010 C C . ALA B 1 93 ? -9.094 8.969 15.383 1 91.12 93 ALA B C 1
ATOM 2012 O O . ALA B 1 93 ? -9.734 9.289 16.391 1 91.12 93 ALA B O 1
ATOM 2013 N N . ILE B 1 94 ? -7.805 8.875 15.406 1 90.44 94 ILE B N 1
ATOM 2014 C CA . ILE B 1 94 ? -7.027 8.945 16.641 1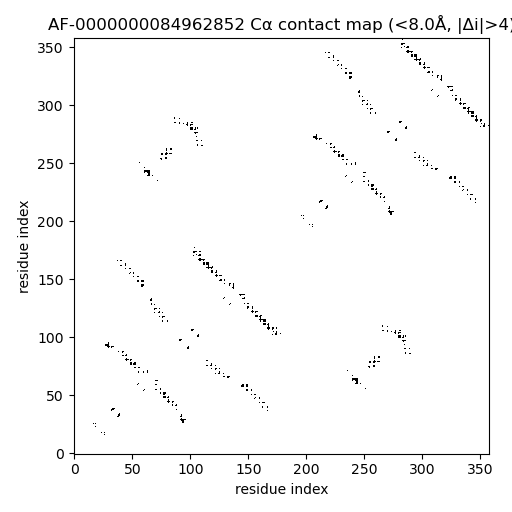 90.44 94 ILE B CA 1
ATOM 2015 C C . ILE B 1 94 ? -6.715 10.398 16.969 1 90.44 94 ILE B C 1
ATOM 2017 O O . ILE B 1 94 ? -6.73 10.797 18.141 1 90.44 94 ILE B O 1
ATOM 2021 N N . SER B 1 95 ? -6.414 11.18 15.969 1 90 95 SER B N 1
ATOM 2022 C CA . SER B 1 95 ? -5.934 12.531 16.203 1 90 95 SER B CA 1
ATOM 2023 C C . SER B 1 95 ? -6.547 13.523 15.227 1 90 95 SER B C 1
ATOM 2025 O O . SER B 1 95 ? -6.309 13.43 14.016 1 90 95 SER B O 1
ATOM 2027 N N . GLU B 1 96 ? -7.262 14.461 15.773 1 91 96 GLU B N 1
ATOM 2028 C CA . GLU B 1 96 ? -7.816 15.531 14.953 1 91 96 GLU B CA 1
ATOM 2029 C C . GLU B 1 96 ? -6.711 16.375 14.328 1 91 96 GLU B C 1
ATOM 2031 O O . GLU B 1 96 ? -6.84 16.844 13.195 1 91 96 GLU B O 1
ATOM 2036 N N . LYS B 1 97 ? -5.707 16.609 15.109 1 90.75 97 LYS B N 1
ATOM 2037 C CA . LYS B 1 97 ? -4.574 17.375 14.586 1 90.75 97 LYS B CA 1
ATOM 2038 C C . LYS B 1 97 ? -3.992 16.719 13.344 1 90.75 97 LYS B C 1
ATOM 2040 O O . LYS B 1 97 ? -3.719 17.406 12.344 1 90.75 97 LYS B O 1
ATOM 2045 N N . SER B 1 98 ? -3.795 15.398 13.391 1 93.06 98 SER B N 1
ATOM 2046 C CA . SER B 1 98 ? -3.264 14.68 12.242 1 93.06 98 SER B CA 1
ATOM 2047 C C . SER B 1 98 ? -4.207 14.773 11.047 1 93.06 98 SER B C 1
ATOM 2049 O O . SER B 1 98 ? -3.758 14.875 9.898 1 93.06 98 SER B O 1
ATOM 2051 N N . TYR B 1 99 ? -5.488 14.727 11.336 1 93.12 99 TYR B N 1
ATOM 2052 C CA . TYR B 1 99 ? -6.488 14.875 10.281 1 93.12 99 TYR B CA 1
ATOM 2053 C C . TYR B 1 99 ? -6.312 16.188 9.539 1 93.12 99 TYR B C 1
ATOM 2055 O O . TYR B 1 99 ? -6.246 16.219 8.312 1 93.12 99 TYR B O 1
ATOM 2063 N N . LYS B 1 100 ? -6.188 17.266 10.227 1 91.62 100 LYS B N 1
ATOM 2064 C CA . LYS B 1 100 ? -6.051 18.594 9.633 1 91.62 100 LYS B CA 1
ATOM 2065 C C . LYS B 1 100 ? -4.723 18.719 8.891 1 91.62 100 LYS B C 1
ATOM 2067 O O . LYS B 1 100 ? -4.668 19.297 7.801 1 91.62 100 LYS B O 1
ATOM 2072 N N . LEU B 1 101 ? -3.699 18.203 9.469 1 93.5 101 LEU B N 1
ATOM 2073 C CA . LEU B 1 101 ? -2.369 18.328 8.883 1 93.5 101 LEU B CA 1
ATOM 2074 C C . LEU B 1 101 ? -2.283 17.547 7.57 1 93.5 101 LEU B C 1
ATOM 2076 O O . LEU B 1 101 ? -1.763 18.062 6.574 1 93.5 101 LEU B O 1
ATOM 2080 N N . ILE B 1 102 ? -2.777 16.312 7.562 1 95.12 102 ILE B N 1
ATOM 2081 C CA . ILE B 1 102 ? -2.691 15.469 6.379 1 95.12 102 ILE B CA 1
ATOM 2082 C C . ILE B 1 102 ? -3.557 16.047 5.266 1 95.12 102 ILE B C 1
ATOM 2084 O O . ILE B 1 102 ? -3.133 16.109 4.109 1 95.12 102 ILE B O 1
ATOM 2088 N N . ARG B 1 103 ? -4.711 16.469 5.625 1 93.38 103 ARG B N 1
ATOM 2089 C CA . ARG B 1 103 ? -5.621 17.031 4.629 1 93.38 103 ARG B CA 1
ATOM 2090 C C . ARG B 1 103 ? -5.051 18.312 4.027 1 93.38 103 ARG B C 1
ATOM 2092 O O . ARG B 1 103 ? -5.336 18.641 2.875 1 93.38 103 ARG B O 1
ATOM 2099 N N . ALA B 1 104 ? -4.273 19 4.809 1 93.5 104 ALA B N 1
ATOM 2100 C CA . ALA B 1 104 ? -3.664 20.234 4.332 1 93.5 104 ALA B CA 1
ATOM 2101 C C . ALA B 1 104 ? -2.432 19.953 3.48 1 93.5 104 ALA B C 1
ATOM 2103 O O . ALA B 1 104 ? -1.901 20.844 2.822 1 93.5 104 ALA B O 1
ATOM 2104 N N . SER B 1 105 ? -1.997 18.766 3.438 1 94.31 105 SER B N 1
ATOM 2105 C CA . SER B 1 105 ? -0.851 18.391 2.619 1 94.31 105 SER B CA 1
ATOM 2106 C C . SER B 1 105 ? -1.295 17.859 1.26 1 94.31 105 SER B C 1
ATOM 2108 O O . SER B 1 105 ? -2.488 17.641 1.029 1 94.31 105 SER B O 1
ATOM 2110 N N . LEU B 1 106 ? -0.318 17.641 0.4 1 95.31 106 LEU B N 1
ATOM 2111 C CA . LEU B 1 106 ? -0.575 17.125 -0.941 1 95.31 106 LEU B CA 1
ATOM 2112 C C . LEU B 1 106 ? -0.753 15.602 -0.916 1 95.31 106 LEU B C 1
ATOM 2114 O O . LEU B 1 106 ? -1.134 15.008 -1.923 1 95.31 106 LEU B O 1
ATOM 2118 N N . PHE B 1 107 ? -0.587 14.961 0.167 1 96.38 107 PHE B N 1
ATOM 2119 C CA . PHE B 1 107 ? -0.5 13.508 0.255 1 96.38 107 PHE B CA 1
ATOM 2120 C C . PHE B 1 107 ? -1.804 12.859 -0.193 1 96.38 107 PHE B C 1
ATOM 2122 O O . PHE B 1 107 ? -1.795 11.945 -1.017 1 96.38 107 PHE B O 1
ATOM 2129 N N . GLU B 1 108 ? -2.865 13.32 0.353 1 97.31 108 GLU B N 1
ATOM 2130 C CA . GLU B 1 108 ? -4.148 12.703 0.033 1 97.31 108 GLU B CA 1
ATOM 2131 C C . GLU B 1 108 ? -4.48 12.852 -1.449 1 97.31 108 GLU B C 1
ATOM 2133 O O . GLU B 1 108 ? -5.016 11.93 -2.068 1 97.31 108 GLU B O 1
ATOM 2138 N N . THR B 1 109 ? -4.277 14.023 -1.966 1 96.81 109 THR B N 1
ATOM 2139 C CA . THR B 1 109 ? -4.539 14.258 -3.381 1 96.81 109 THR B CA 1
ATOM 2140 C C . THR B 1 109 ? -3.699 13.32 -4.25 1 96.81 109 THR B C 1
ATOM 2142 O O . THR B 1 109 ? -4.219 12.688 -5.172 1 96.81 109 THR B O 1
ATOM 2145 N N . MET B 1 110 ? -2.467 13.188 -3.959 1 97.12 110 MET B N 1
ATOM 2146 C CA . MET B 1 110 ? -1.572 12.336 -4.734 1 97.12 110 MET B CA 1
ATOM 2147 C C . MET B 1 110 ? -1.961 10.867 -4.59 1 97.12 110 MET B C 1
ATOM 2149 O O . MET B 1 110 ? -1.928 10.109 -5.566 1 97.12 110 MET B O 1
ATOM 2153 N N . PHE B 1 111 ? -2.266 10.5 -3.354 1 98.25 111 PHE B N 1
ATOM 2154 C CA . PHE B 1 111 ? -2.699 9.133 -3.123 1 98.25 111 PHE B CA 1
ATOM 2155 C C . PHE B 1 111 ? -3.939 8.805 -3.949 1 98.25 111 PHE B C 1
ATOM 2157 O O . PHE B 1 111 ? -3.973 7.805 -4.664 1 98.25 111 PHE B O 1
ATOM 2164 N N . ASN B 1 112 ? -4.895 9.594 -3.869 1 98.75 112 ASN B N 1
ATOM 2165 C CA . ASN B 1 112 ? -6.156 9.328 -4.555 1 98.75 112 ASN B CA 1
ATOM 2166 C C . ASN B 1 112 ? -5.988 9.344 -6.07 1 98.75 112 ASN B C 1
ATOM 2168 O O . ASN B 1 112 ? -6.625 8.562 -6.777 1 98.75 112 ASN B O 1
ATOM 2172 N N . CYS B 1 113 ? -5.223 10.211 -6.59 1 98.19 113 CYS B N 1
ATOM 2173 C CA . CYS B 1 113 ? -4.926 10.211 -8.016 1 98.19 113 CYS B CA 1
ATOM 2174 C C . CYS B 1 113 ? -4.25 8.914 -8.438 1 98.19 113 CYS B C 1
ATOM 2176 O O . CYS B 1 113 ? -4.648 8.297 -9.43 1 98.19 113 CYS B O 1
ATOM 2178 N N . SER B 1 114 ? -3.26 8.5 -7.699 1 98.44 114 SER B N 1
ATOM 2179 C CA . SER B 1 114 ? -2.559 7.254 -7.988 1 98.44 114 SER B CA 1
ATOM 2180 C C . SER B 1 114 ? -3.496 6.055 -7.875 1 98.44 114 SER B C 1
ATOM 2182 O O . SER B 1 114 ? -3.471 5.16 -8.719 1 98.44 114 SER B O 1
ATOM 2184 N N . ALA B 1 115 ? -4.25 6.07 -6.801 1 98.75 115 ALA B N 1
ATOM 2185 C CA . ALA B 1 115 ? -5.184 4.969 -6.582 1 98.75 115 ALA B CA 1
ATOM 2186 C C . ALA B 1 115 ? -6.203 4.879 -7.715 1 98.75 115 ALA B C 1
ATOM 2188 O O . ALA B 1 115 ? -6.531 3.785 -8.18 1 98.75 115 ALA B O 1
ATOM 2189 N N . CYS B 1 116 ? -6.75 5.984 -8.125 1 98.75 116 CYS B N 1
ATOM 2190 C CA . CYS B 1 116 ? -7.691 6.004 -9.234 1 98.75 116 CYS B CA 1
ATOM 2191 C C . CYS B 1 116 ? -7.078 5.371 -10.484 1 98.75 116 CYS B C 1
ATOM 2193 O O . CYS B 1 116 ? -7.691 4.504 -11.102 1 98.75 116 CYS B O 1
ATOM 2195 N N . PHE B 1 117 ? -5.926 5.773 -10.805 1 98.62 117 PHE B N 1
ATOM 2196 C CA . PHE B 1 117 ? -5.223 5.254 -11.977 1 98.62 117 PHE B CA 1
ATOM 2197 C C . PHE B 1 117 ? -4.957 3.762 -11.828 1 98.62 117 PHE B C 1
ATOM 2199 O O . PHE B 1 117 ? -5.207 2.986 -12.758 1 98.62 117 PHE B O 1
ATOM 2206 N N . LEU B 1 118 ? -4.441 3.359 -10.727 1 98.44 118 LEU B N 1
ATOM 2207 C CA . LEU B 1 118 ? -4.066 1.967 -10.5 1 98.44 118 LEU B CA 1
ATOM 2208 C C . LEU B 1 118 ? -5.293 1.062 -10.531 1 98.44 118 LEU B C 1
ATOM 2210 O O . LEU B 1 118 ? -5.273 0.001 -11.164 1 98.44 118 LEU B O 1
ATOM 2214 N N . TYR B 1 119 ? -6.316 1.449 -9.867 1 98.88 119 TYR B N 1
ATOM 2215 C CA . TYR B 1 119 ? -7.512 0.618 -9.797 1 98.88 119 TYR B CA 1
ATOM 2216 C C . TYR B 1 119 ? -8.172 0.496 -11.164 1 98.88 119 TYR B C 1
ATOM 2218 O O . TYR B 1 119 ? -8.633 -0.583 -11.547 1 98.88 119 TYR B O 1
ATOM 2226 N N . LEU B 1 120 ? -8.312 1.542 -11.883 1 98.75 120 LEU B N 1
ATOM 2227 C CA . LEU B 1 120 ? -8.953 1.476 -13.188 1 98.75 120 LEU B CA 1
ATOM 2228 C C . LEU B 1 120 ? -8.141 0.619 -14.156 1 98.75 120 LEU B C 1
ATOM 2230 O O . LEU B 1 120 ? -8.703 -0.176 -14.906 1 98.75 120 LEU B O 1
ATOM 2234 N N . SER B 1 121 ? -6.84 0.786 -14.133 1 98.62 121 SER B N 1
ATOM 2235 C CA . SER B 1 121 ? -5.977 -0.072 -14.938 1 98.62 121 SER B CA 1
ATOM 2236 C C . SER B 1 121 ? -6.113 -1.535 -14.531 1 98.62 121 SER B C 1
ATOM 2238 O O . SER B 1 121 ? -6.195 -2.418 -15.383 1 98.62 121 SER B O 1
ATOM 2240 N N . SER B 1 122 ? -6.098 -1.732 -13.25 1 98.31 122 SER B N 1
ATOM 2241 C CA . SER B 1 122 ? -6.23 -3.092 -12.734 1 98.31 122 SER B CA 1
ATOM 2242 C C . SER B 1 122 ? -7.578 -3.695 -13.117 1 98.31 122 SER B C 1
ATOM 2244 O O . SER B 1 122 ? -7.66 -4.875 -13.469 1 98.31 122 SER B O 1
ATOM 2246 N N . ALA B 1 123 ? -8.641 -2.908 -13.008 1 98.69 123 ALA B N 1
ATOM 2247 C CA . ALA B 1 123 ? -9.977 -3.371 -13.383 1 98.69 123 ALA B CA 1
ATOM 2248 C C . ALA B 1 123 ? -10.008 -3.826 -14.836 1 98.69 123 ALA B C 1
ATOM 2250 O O . ALA B 1 123 ? -10.508 -4.91 -15.148 1 98.69 123 ALA B O 1
ATOM 2251 N N . PHE B 1 124 ? -9.469 -3.055 -15.672 1 98.5 124 PHE B N 1
ATOM 2252 C CA . PHE B 1 124 ? -9.438 -3.363 -17.094 1 98.5 124 PHE B CA 1
ATOM 2253 C C . PHE B 1 124 ? -8.625 -4.625 -17.359 1 98.5 124 PHE B C 1
ATOM 2255 O O . PHE B 1 124 ? -9.086 -5.543 -18.031 1 98.5 124 PHE B O 1
ATOM 2262 N N . TYR B 1 125 ? -7.484 -4.672 -16.828 1 98.25 125 TYR B N 1
ATOM 2263 C CA . TYR B 1 125 ? -6.574 -5.789 -17.047 1 98.25 125 TYR B CA 1
ATOM 2264 C C . TYR B 1 125 ? -7.148 -7.082 -16.484 1 98.25 125 TYR B C 1
ATOM 2266 O O . TYR B 1 125 ? -7.07 -8.133 -17.125 1 98.25 125 TYR B O 1
ATOM 2274 N N . LEU B 1 126 ? -7.625 -7.039 -15.305 1 98.31 126 LEU B N 1
ATOM 2275 C CA . LEU B 1 126 ? -8.188 -8.227 -14.672 1 98.31 126 LEU B CA 1
ATOM 2276 C C . LEU B 1 126 ? -9.438 -8.695 -15.414 1 98.31 126 LEU B C 1
ATOM 2278 O O . LEU B 1 126 ? -9.68 -9.898 -15.516 1 98.31 126 LEU B O 1
ATOM 2282 N N . ALA B 1 127 ? -10.25 -7.773 -15.891 1 98.38 127 ALA B N 1
ATOM 2283 C CA . ALA B 1 127 ? -11.422 -8.141 -16.688 1 98.38 127 ALA B CA 1
ATOM 2284 C C . ALA B 1 127 ? -11.016 -8.914 -17.938 1 98.38 127 ALA B C 1
ATOM 2286 O O . ALA B 1 127 ? -11.594 -9.961 -18.25 1 98.38 127 ALA B O 1
ATOM 2287 N N . PHE B 1 128 ? -10.055 -8.414 -18.578 1 97.81 128 PHE B N 1
ATOM 2288 C CA . PHE B 1 128 ? -9.578 -9.062 -19.797 1 97.81 128 PHE B CA 1
ATOM 2289 C C . PHE B 1 128 ? -9.023 -10.453 -19.484 1 97.81 128 PHE B C 1
ATOM 2291 O O . PHE B 1 128 ? -9.352 -11.422 -20.172 1 97.81 128 PHE B O 1
ATOM 2298 N N . ALA B 1 129 ? -8.211 -10.555 -18.531 1 97.25 129 ALA B N 1
ATOM 2299 C CA . ALA B 1 129 ? -7.609 -11.836 -18.156 1 97.25 129 ALA B CA 1
ATOM 2300 C C . ALA B 1 129 ? -8.672 -12.836 -17.719 1 97.25 129 ALA B C 1
ATOM 2302 O O . ALA B 1 129 ? -8.586 -14.023 -18.031 1 97.25 129 ALA B O 1
ATOM 2303 N N . THR B 1 130 ? -9.609 -12.328 -16.938 1 96.88 130 THR B N 1
ATOM 2304 C CA . THR B 1 130 ? -10.68 -13.195 -16.453 1 96.88 130 THR B CA 1
ATOM 2305 C C . THR B 1 130 ? -11.461 -13.797 -17.625 1 96.88 130 THR B C 1
ATOM 2307 O O . THR B 1 130 ? -11.719 -15 -17.656 1 96.88 130 THR B O 1
ATOM 2310 N N . LYS B 1 131 ? -11.812 -13.07 -18.594 1 96.19 131 LYS B N 1
ATOM 2311 C CA . LYS B 1 131 ? -12.57 -13.547 -19.75 1 96.19 131 LYS B CA 1
ATOM 2312 C C . LYS B 1 131 ? -11.719 -14.461 -20.625 1 96.19 131 LYS B C 1
ATOM 2314 O O . LYS B 1 131 ? -12.219 -15.453 -21.156 1 96.19 131 LYS B O 1
ATOM 2319 N N . LEU B 1 132 ? -10.508 -14.133 -20.688 1 95.38 132 LEU B N 1
ATOM 2320 C CA . LEU B 1 132 ? -9.625 -14.883 -21.578 1 95.38 132 LEU B CA 1
ATOM 2321 C C . LEU B 1 132 ? -9.234 -16.219 -20.953 1 95.38 132 LEU B C 1
ATOM 2323 O O . LEU B 1 132 ? -9.18 -17.234 -21.641 1 95.38 132 LEU B O 1
ATOM 2327 N N . PHE B 1 133 ? -8.984 -16.234 -19.672 1 94.12 133 PHE B N 1
ATOM 2328 C CA . PHE B 1 133 ? -8.336 -17.406 -19.094 1 94.12 133 PHE B CA 1
ATOM 2329 C C . PHE B 1 133 ? -9.32 -18.188 -18.219 1 94.12 133 PHE B C 1
ATOM 2331 O O . PHE B 1 133 ? -9.133 -19.391 -17.984 1 94.12 133 PHE B O 1
ATOM 2338 N N . LEU B 1 134 ? -10.344 -17.562 -17.75 1 94.06 134 LEU B N 1
ATOM 2339 C CA . LEU B 1 134 ? -11.164 -18.25 -16.75 1 94.06 134 LEU B CA 1
ATOM 2340 C C . LEU B 1 134 ? -12.547 -18.562 -17.312 1 94.06 134 LEU B C 1
ATOM 2342 O O . LEU B 1 134 ? -13.297 -19.344 -16.719 1 94.06 134 LEU B O 1
ATOM 2346 N N . MET B 1 135 ? -12.852 -18.078 -18.438 1 92.25 135 MET B N 1
ATOM 2347 C CA . MET B 1 135 ? -14.18 -18.297 -19 1 92.25 135 MET B CA 1
ATOM 2348 C C . MET B 1 135 ? -14.391 -19.766 -19.359 1 92.25 135 MET B C 1
ATOM 2350 O O . MET B 1 135 ? -15.43 -20.344 -19.047 1 92.25 135 MET B O 1
ATOM 2354 N N . ILE B 1 136 ? -13.453 -20.406 -19.938 1 89.88 136 ILE B N 1
ATOM 2355 C CA . ILE B 1 136 ? -13.57 -21.781 -20.406 1 89.88 136 ILE B CA 1
ATOM 2356 C C . ILE B 1 136 ? -13.711 -22.719 -19.219 1 89.88 136 ILE B C 1
ATOM 2358 O O . ILE B 1 136 ? -14.656 -23.5 -19.141 1 89.88 136 ILE B O 1
ATOM 2362 N N . PRO B 1 137 ? -12.773 -22.609 -18.25 1 91.56 137 PRO B N 1
ATOM 2363 C CA . PRO B 1 137 ? -12.984 -23.469 -17.078 1 91.56 137 PRO B CA 1
ATOM 2364 C C . PRO B 1 137 ? -14.336 -23.219 -16.406 1 91.56 137 PRO B C 1
ATOM 2366 O O . PRO B 1 137 ? -14.914 -24.141 -15.828 1 91.56 137 PRO B O 1
ATOM 2369 N N . TYR B 1 138 ? -14.773 -22.062 -16.438 1 90.94 138 TYR B N 1
ATOM 2370 C CA . TYR B 1 138 ? -16.047 -21.719 -15.812 1 90.94 138 TYR B CA 1
ATOM 2371 C C . TYR B 1 138 ? -17.188 -22.469 -16.469 1 90.94 138 TYR B C 1
ATOM 2373 O O . TYR B 1 138 ? -18.094 -22.969 -15.797 1 90.94 138 TYR B O 1
ATOM 2381 N N . TYR B 1 139 ? -17.25 -22.656 -17.734 1 90.94 139 TYR B N 1
ATOM 2382 C CA . TYR B 1 139 ? -18.312 -23.328 -18.453 1 90.94 139 TYR B CA 1
ATOM 2383 C C . TYR B 1 139 ? -18.125 -24.844 -18.406 1 90.94 139 TYR B C 1
ATOM 2385 O O . TYR B 1 139 ? -19.094 -25.594 -18.547 1 90.94 139 TYR B O 1
ATOM 2393 N N . MET B 1 140 ? -16.969 -25.359 -18.188 1 92.31 140 MET B N 1
ATOM 2394 C CA . MET B 1 140 ? -16.672 -26.781 -18.25 1 92.31 140 MET B CA 1
ATOM 2395 C C . MET B 1 140 ? -16.75 -27.422 -16.875 1 92.31 140 MET B C 1
ATOM 2397 O O . MET B 1 140 ? -16.891 -28.641 -16.766 1 92.31 140 MET B O 1
ATOM 2401 N N . SER B 1 141 ? -16.594 -26.672 -15.812 1 89.5 141 SER B N 1
ATOM 2402 C CA . SER B 1 141 ? -16.562 -27.219 -14.461 1 89.5 141 SER B CA 1
ATOM 2403 C C . SER B 1 141 ? -17.656 -26.609 -13.586 1 89.5 141 SER B C 1
ATOM 2405 O O . SER B 1 141 ? -17.562 -25.453 -13.195 1 89.5 141 SER B O 1
ATOM 2407 N N . PRO B 1 142 ? -18.547 -27.484 -13.289 1 88.38 142 PRO B N 1
ATOM 2408 C CA . PRO B 1 142 ? -19.594 -26.984 -12.383 1 88.38 142 PRO B CA 1
ATOM 2409 C C . PRO B 1 142 ? -19.031 -26.547 -11.031 1 88.38 142 PRO B C 1
ATOM 2411 O O . PRO B 1 142 ? -18.125 -27.203 -10.492 1 88.38 142 PRO B O 1
ATOM 2414 N N . GLY B 1 143 ? -19.422 -25.406 -10.523 1 88.44 143 GLY B N 1
ATOM 2415 C CA . GLY B 1 143 ? -19 -24.938 -9.211 1 88.44 143 GLY B CA 1
ATOM 2416 C C . GLY B 1 143 ? -17.719 -24.141 -9.25 1 88.44 143 GLY B C 1
ATOM 2417 O O . GLY B 1 143 ? -17.047 -23.984 -8.219 1 88.44 143 GLY B O 1
ATOM 2418 N N . PHE B 1 144 ? -17.297 -23.797 -10.406 1 91.56 144 PHE B N 1
ATOM 2419 C CA . PHE B 1 144 ? -16.094 -22.984 -10.57 1 91.56 144 PHE B CA 1
ATOM 2420 C C . PHE B 1 144 ? -16.344 -21.547 -10.141 1 91.56 144 PHE B C 1
ATOM 2422 O O . PHE B 1 144 ? -16.625 -20.688 -10.977 1 91.56 144 PHE B O 1
ATOM 2429 N N . ASP B 1 145 ? -16.078 -21.25 -8.875 1 93.94 145 ASP B N 1
ATOM 2430 C CA . ASP B 1 145 ? -16.453 -19.984 -8.25 1 93.94 145 ASP B CA 1
ATOM 2431 C C . ASP B 1 145 ? -15.398 -18.906 -8.508 1 93.94 145 ASP B C 1
ATOM 2433 O O . ASP B 1 145 ? -15.602 -17.734 -8.18 1 93.94 145 ASP B O 1
ATOM 2437 N N . VAL B 1 146 ? -14.359 -19.281 -9.109 1 95.44 146 VAL B N 1
ATOM 2438 C CA . VAL B 1 146 ? -13.266 -18.344 -9.328 1 95.44 146 VAL B CA 1
ATOM 2439 C C . VAL B 1 146 ? -13.703 -17.266 -10.32 1 95.44 146 VAL B C 1
ATOM 2441 O O . VAL B 1 146 ? -13.398 -16.094 -10.141 1 95.44 146 VAL B O 1
ATOM 2444 N N . TYR B 1 147 ? -14.422 -17.641 -11.328 1 95.94 147 TYR B N 1
ATOM 2445 C CA . TYR B 1 147 ? -14.812 -16.719 -12.391 1 95.94 147 TYR B CA 1
ATOM 2446 C C . TYR B 1 147 ? -15.727 -15.625 -11.852 1 95.94 147 TYR B C 1
ATOM 2448 O O . TYR B 1 147 ? -15.438 -14.438 -11.992 1 95.94 147 TYR B O 1
ATOM 2456 N N . PRO B 1 148 ? -16.828 -15.914 -11.172 1 96.31 148 PRO B N 1
ATOM 2457 C CA . PRO B 1 148 ? -17.641 -14.828 -10.609 1 96.31 148 PRO B CA 1
ATOM 2458 C C . PRO B 1 148 ? -16.891 -14.016 -9.555 1 96.31 148 PRO B C 1
ATOM 2460 O O . PRO B 1 148 ? -17.125 -12.812 -9.43 1 96.31 148 PRO B O 1
ATOM 2463 N N . ALA B 1 149 ? -16.109 -14.617 -8.781 1 97.56 149 ALA B N 1
ATOM 2464 C CA . ALA B 1 149 ? -15.336 -13.883 -7.777 1 97.56 149 ALA B CA 1
ATOM 2465 C C . ALA B 1 149 ? -14.414 -12.859 -8.43 1 97.56 149 ALA B C 1
ATOM 2467 O O . ALA B 1 149 ? -14.328 -11.719 -7.969 1 97.56 149 ALA B O 1
ATOM 2468 N N . MET B 1 150 ? -13.711 -13.258 -9.484 1 98.06 150 MET B N 1
ATOM 2469 C CA . MET B 1 150 ? -12.828 -12.336 -10.188 1 98.06 150 MET B CA 1
ATOM 2470 C C . MET B 1 150 ? -13.633 -11.273 -10.922 1 98.06 150 MET B C 1
ATOM 2472 O O . MET B 1 150 ? -13.18 -10.133 -11.062 1 98.06 150 MET B O 1
ATOM 2476 N N . THR B 1 151 ? -14.805 -11.648 -11.375 1 98.31 151 THR B N 1
ATOM 2477 C CA . THR B 1 151 ? -15.703 -10.672 -11.984 1 98.31 151 THR B CA 1
ATOM 2478 C C . THR B 1 151 ? -16.109 -9.602 -10.969 1 98.31 151 THR B C 1
ATOM 2480 O O . THR B 1 151 ? -16.047 -8.406 -11.258 1 98.31 151 THR B O 1
ATOM 2483 N N . ALA B 1 152 ? -16.438 -10.055 -9.805 1 98.5 152 ALA B N 1
ATOM 2484 C CA . ALA B 1 152 ? -16.766 -9.117 -8.727 1 98.5 152 ALA B CA 1
ATOM 2485 C C . ALA B 1 152 ? -15.578 -8.234 -8.391 1 98.5 152 ALA B C 1
ATOM 2487 O O . ALA B 1 152 ? -15.734 -7.031 -8.172 1 98.5 152 ALA B O 1
ATOM 2488 N N . ALA B 1 153 ? -14.422 -8.781 -8.367 1 98.69 153 ALA B N 1
ATOM 2489 C CA . ALA B 1 153 ? -13.211 -8.055 -8 1 98.69 153 ALA B CA 1
ATOM 2490 C C . ALA B 1 153 ? -12.93 -6.922 -8.984 1 98.69 153 ALA B C 1
ATOM 2492 O O . ALA B 1 153 ? -12.633 -5.797 -8.578 1 98.69 153 ALA B O 1
ATOM 2493 N N . TYR B 1 154 ? -12.992 -7.215 -10.305 1 98.69 154 TYR B N 1
ATOM 2494 C CA . TYR B 1 154 ? -12.633 -6.141 -11.227 1 98.69 154 TYR B CA 1
ATOM 2495 C C . TYR B 1 154 ? -13.758 -5.117 -11.328 1 98.69 154 TYR B C 1
ATOM 2497 O O . TYR B 1 154 ? -13.516 -3.945 -11.625 1 98.69 154 TYR B O 1
ATOM 2505 N N . ILE B 1 155 ? -15.031 -5.477 -11.094 1 98.81 155 ILE B N 1
ATOM 2506 C CA . ILE B 1 155 ? -16.109 -4.5 -11.047 1 98.81 155 ILE B CA 1
ATOM 2507 C C . ILE B 1 155 ? -15.93 -3.58 -9.844 1 98.81 155 ILE B C 1
ATOM 2509 O O . ILE B 1 155 ? -16.031 -2.357 -9.969 1 98.81 155 ILE B O 1
ATOM 2513 N N . LEU B 1 156 ? -15.68 -4.191 -8.727 1 98.88 156 LEU B N 1
ATOM 2514 C CA . LEU B 1 156 ? -15.438 -3.408 -7.523 1 98.88 156 LEU B CA 1
ATOM 2515 C C . LEU B 1 156 ? -14.219 -2.504 -7.695 1 98.88 156 LEU B C 1
ATOM 2517 O O . LEU B 1 156 ? -14.188 -1.39 -7.168 1 98.88 156 LEU B O 1
ATOM 2521 N N . SER B 1 157 ? -13.219 -3.008 -8.352 1 98.94 157 SER B N 1
ATOM 2522 C CA . SER B 1 157 ? -12.047 -2.188 -8.641 1 98.94 157 SER B CA 1
ATOM 2523 C C . SER B 1 157 ? -12.422 -0.963 -9.469 1 98.94 157 SER B C 1
ATOM 2525 O O . SER B 1 157 ? -11.891 0.13 -9.242 1 98.94 157 SER B O 1
ATOM 2527 N N . GLY B 1 158 ? -13.242 -1.161 -10.414 1 98.81 158 GLY B N 1
ATOM 2528 C CA . GLY B 1 158 ? -13.742 -0.021 -11.172 1 98.81 158 GLY B CA 1
ATOM 2529 C C . GLY B 1 158 ? -14.484 0.984 -10.312 1 98.81 158 GLY B C 1
ATOM 2530 O O . GLY B 1 158 ? -14.25 2.189 -10.414 1 98.81 158 GLY B O 1
ATOM 2531 N N . VAL B 1 159 ? -15.297 0.519 -9.477 1 98.75 159 VAL B N 1
ATOM 2532 C CA . VAL B 1 159 ? -16.109 1.358 -8.602 1 98.75 159 VAL B CA 1
ATOM 2533 C C . VAL B 1 159 ? -15.211 2.148 -7.66 1 98.75 159 VAL B C 1
ATOM 2535 O O . VAL B 1 159 ? -15.336 3.371 -7.555 1 98.75 159 VAL B O 1
ATOM 2538 N N . VAL B 1 160 ? -14.344 1.478 -7.004 1 98.81 160 VAL B N 1
ATOM 2539 C CA . VAL B 1 160 ? -13.516 2.162 -6.016 1 98.81 160 VAL B CA 1
ATOM 2540 C C . VAL B 1 160 ? -12.523 3.082 -6.719 1 98.81 160 VAL B C 1
ATOM 2542 O O . VAL B 1 160 ? -12.133 4.117 -6.172 1 98.81 160 VAL B O 1
ATOM 2545 N N . GLY B 1 161 ? -12.078 2.701 -7.957 1 98.88 161 GLY B N 1
ATOM 2546 C CA . GLY B 1 161 ? -11.258 3.605 -8.75 1 98.88 161 GLY B CA 1
ATOM 2547 C C . GLY B 1 161 ? -11.922 4.941 -9.008 1 98.88 161 GLY B C 1
ATOM 2548 O O . GLY B 1 161 ? -11.297 5.992 -8.867 1 98.88 161 GLY B O 1
ATOM 2549 N N . LEU B 1 162 ? -13.141 4.844 -9.32 1 98.62 162 LEU B N 1
ATOM 2550 C CA . LEU B 1 162 ? -13.898 6.07 -9.547 1 98.62 162 LEU B CA 1
ATOM 2551 C C . LEU B 1 162 ? -14.102 6.832 -8.234 1 98.62 162 LEU B C 1
ATOM 2553 O O . LEU B 1 162 ? -14.07 8.062 -8.219 1 98.62 162 LEU B O 1
ATOM 2557 N N . LEU B 1 163 ? -14.328 6.109 -7.227 1 98.5 163 LEU B N 1
ATOM 2558 C CA . LEU B 1 163 ? -14.461 6.727 -5.914 1 98.5 163 LEU B CA 1
ATOM 2559 C C . LEU B 1 163 ? -13.203 7.5 -5.543 1 98.5 163 LEU B C 1
ATOM 2561 O O . LEU B 1 163 ? -13.281 8.625 -5.039 1 98.5 163 LEU B O 1
ATOM 2565 N N . HIS B 1 164 ? -12.078 6.863 -5.75 1 98.81 164 HIS B N 1
ATOM 2566 C CA . HIS B 1 164 ? -10.812 7.555 -5.512 1 98.81 164 HIS B CA 1
ATOM 2567 C C . HIS B 1 164 ? -10.672 8.773 -6.41 1 98.81 164 HIS B C 1
ATOM 2569 O O . HIS B 1 164 ? -10.078 9.781 -6.012 1 98.81 164 HIS B O 1
ATOM 2575 N N . GLY B 1 165 ? -11.188 8.719 -7.625 1 98.5 165 GLY B N 1
ATOM 2576 C CA . GLY B 1 165 ? -11.188 9.883 -8.492 1 98.5 165 GLY B CA 1
ATOM 2577 C C . GLY B 1 165 ? -11.977 11.047 -7.93 1 98.5 165 GLY B C 1
ATOM 2578 O O . GLY B 1 165 ? -11.508 12.188 -7.945 1 98.5 165 GLY B O 1
ATOM 2579 N N . ALA B 1 166 ? -13.117 10.781 -7.469 1 98 166 ALA B N 1
ATOM 2580 C CA . ALA B 1 166 ? -13.93 11.812 -6.832 1 98 166 ALA B CA 1
ATOM 2581 C C . ALA B 1 166 ? -13.234 12.375 -5.598 1 98 166 ALA B C 1
ATOM 2583 O O . ALA B 1 166 ? -13.234 13.594 -5.375 1 98 166 ALA B O 1
ATOM 2584 N N . ASP B 1 167 ? -12.664 11.531 -4.844 1 98.12 167 ASP B N 1
ATOM 2585 C CA . ASP B 1 167 ? -11.961 11.953 -3.633 1 98.12 167 ASP B CA 1
ATOM 2586 C C . ASP B 1 167 ? -10.734 12.797 -3.973 1 98.12 167 ASP B C 1
ATOM 2588 O O . ASP B 1 167 ? -10.352 13.68 -3.203 1 98.12 167 ASP B O 1
ATOM 2592 N N . ALA B 1 168 ? -10.117 12.453 -5.066 1 97.75 168 ALA B N 1
ATOM 2593 C CA . ALA B 1 168 ? -8.984 13.258 -5.512 1 97.75 168 ALA B CA 1
ATOM 2594 C C . ALA B 1 168 ? -9.398 14.703 -5.777 1 97.75 168 ALA B C 1
ATOM 2596 O O . ALA B 1 168 ? -8.688 15.641 -5.41 1 97.75 168 ALA B O 1
ATOM 2597 N N . TYR B 1 169 ? -10.484 14.828 -6.375 1 96.75 169 TYR B N 1
ATOM 2598 C CA . TYR B 1 169 ? -11 16.156 -6.656 1 96.75 169 TYR B CA 1
ATOM 2599 C C . TYR B 1 169 ? -11.32 16.906 -5.367 1 96.75 169 TYR B C 1
ATOM 2601 O O . TYR B 1 169 ? -10.938 18.062 -5.203 1 96.75 169 TYR B O 1
ATOM 2609 N N . LEU B 1 170 ? -11.977 16.281 -4.48 1 95.31 170 LEU B N 1
ATOM 2610 C CA . LEU B 1 170 ? -12.359 16.906 -3.217 1 95.31 170 LEU B CA 1
ATOM 2611 C C . LEU B 1 170 ? -11.125 17.266 -2.398 1 95.31 170 LEU B C 1
ATOM 2613 O O . LEU B 1 170 ? -11.078 18.344 -1.785 1 95.31 170 LEU B O 1
ATOM 2617 N N . SER B 1 171 ? -10.203 16.391 -2.328 1 95.12 171 SER B N 1
ATOM 2618 C CA . SER B 1 171 ? -8.977 16.656 -1.581 1 95.12 171 SER B CA 1
ATOM 2619 C C . SER B 1 171 ? -8.172 17.781 -2.215 1 95.12 171 SER B C 1
ATOM 2621 O O . SER B 1 171 ? -7.539 18.578 -1.511 1 95.12 171 SER B O 1
ATOM 2623 N N . TYR B 1 172 ? -8.195 17.828 -3.498 1 94.94 172 TYR B N 1
ATOM 2624 C CA . TYR B 1 172 ? -7.492 18.891 -4.203 1 94.94 172 TYR B CA 1
ATOM 2625 C C . TYR B 1 172 ? -8.117 20.25 -3.906 1 94.94 172 TYR B C 1
ATOM 2627 O O . TYR B 1 172 ? -7.406 21.234 -3.682 1 94.94 172 TYR B O 1
ATOM 2635 N N . VAL B 1 173 ? -9.398 20.328 -3.961 1 94.06 173 VAL B N 1
ATOM 2636 C CA . VAL B 1 173 ? -10.109 21.562 -3.646 1 94.06 173 VAL B CA 1
ATOM 2637 C C . VAL B 1 173 ? -9.789 22 -2.221 1 94.06 173 VAL B C 1
ATOM 2639 O O . VAL B 1 173 ? -9.539 23.188 -1.966 1 94.06 173 VAL B O 1
ATOM 2642 N N . HIS B 1 174 ? -9.805 21.062 -1.335 1 91.31 174 HIS B N 1
ATOM 2643 C CA . HIS B 1 174 ? -9.461 21.375 0.049 1 91.31 174 HIS B CA 1
ATOM 2644 C C . HIS B 1 174 ? -8.031 21.875 0.161 1 91.31 174 HIS B C 1
ATOM 2646 O O . HIS B 1 174 ? -7.762 22.828 0.896 1 91.31 174 HIS B O 1
ATOM 2652 N N . TYR B 1 175 ? -7.168 21.25 -0.484 1 90.56 175 TYR B N 1
ATOM 2653 C CA . TYR B 1 175 ? -5.762 21.625 -0.49 1 90.56 175 TYR B CA 1
ATOM 2654 C C . TYR B 1 175 ? -5.578 23.047 -1.01 1 90.56 175 TYR B C 1
ATOM 2656 O O . TYR B 1 175 ? -4.781 23.812 -0.465 1 90.56 175 TYR B O 1
ATOM 2664 N N . LYS B 1 176 ? -6.293 23.438 -1.998 1 90.75 176 LYS B N 1
ATOM 2665 C CA . LYS B 1 176 ? -6.16 24.734 -2.643 1 90.75 176 LYS B CA 1
ATOM 2666 C C . LYS B 1 176 ? -6.859 25.828 -1.833 1 90.75 176 LYS B C 1
ATOM 2668 O O . LYS B 1 176 ? -6.395 26.969 -1.786 1 90.75 176 LYS B O 1
ATOM 2673 N N . THR B 1 177 ? -7.898 25.453 -1.167 1 86.44 177 THR B N 1
ATOM 2674 C CA . THR B 1 177 ? -8.68 26.453 -0.448 1 86.44 177 THR B CA 1
ATOM 2675 C C . THR B 1 177 ? -8.164 26.625 0.979 1 86.44 177 THR B C 1
ATOM 2677 O O . THR B 1 177 ? -8.391 27.656 1.61 1 86.44 177 THR B O 1
ATOM 2680 N N . GLY B 1 178 ? -7.668 25.609 1.584 1 66.81 178 GLY B N 1
ATOM 2681 C CA . GLY B 1 178 ? -7.18 25.688 2.953 1 66.81 178 GLY B CA 1
ATOM 2682 C C . GLY B 1 178 ? -5.898 26.484 3.086 1 66.81 178 GLY B C 1
ATOM 2683 O O . GLY B 1 178 ? -5.316 26.562 4.172 1 66.81 178 GLY B O 1
ATOM 2684 N N . ARG B 1 179 ? -5.449 27.141 2.016 1 52.47 179 ARG B N 1
ATOM 2685 C CA . ARG B 1 179 ? -4.336 28.094 2.037 1 52.47 179 ARG B CA 1
ATOM 2686 C C . ARG B 1 179 ? -4.816 29.484 2.396 1 52.47 179 ARG B C 1
ATOM 2688 O O . ARG B 1 179 ? -5.961 29.859 2.111 1 52.47 179 ARG B O 1
#

pLDDT: mean 84.63, std 23.04, range [25.55, 98.94]

Sequence (358 aa):
MGPIIRMSSSGTHGTGGVGCCCFRCCTCIHVEFFKSLPGMIKVCETVISGLIQSLLINYGLGYSSSIGSAFEGSLTTASACFLISALLLACYAISEKSYKLIRASLFETMFNCSACFLYLSSAFYLAFATKLFLMIPYYMSPGFDVYPAMTAAYILSGVVGLLHGADAYLSYVHYKTGRMGPIIRMSSSGTHGTGGVGCCCFRCCTCIHVEFFKSLPGMIKVCETVISGLIQSLLINYGLGYSSSIGSAFEGSLTTASACFLISALLLACYAISEKSYKLIRASLFETMFNCSACFLYLSSAFYLAFATKLFLMIPYYMSPGFDVYPAMTAAYILSGVVGLLHGADAYLSYVHYKTGR

Nearest PDB structures (foldseek):
  7tmw-assembly1_R  TM=4.452E-01  e=7.120E-01  Homo sapiens
  8yn8-assembly1_R  TM=3.335E-01  e=7.843E-01  Homo sapiens
  6tp3-assembly2_B  TM=3.599E-01  e=2.895E+00  Homo sapiens
  6tko-assembly1_A  TM=3.339E-01  e=3.347E+00  Meleagris gallopavo
  7uwb-assembly1_o  TM=3.498E-01  e=9.700E+00  Citrus x limon

=== Feature glossary ===
The features interleaved in this record are:

— What the protein is —

Sequence gives the chain of amino acids in standard one-letter code (A=alanine, C=cysteine, …, Y=tyrosine), read N→C. It is the only feature that is directly encoded by the gene; all structural features are derived from the folded form of this sequence.

Database cross-references. InterPro integrates a dozen domain/family signature databases into unified entries with residue-range hits. GO terms attach function/process/location labels with evidence codes. CATH codes position the fold in a four-level structural taxonomy. Organism is the NCBI-taxonomy species name.

— Where its atoms are —

Atomic coordinates in PDBx/mmCIF format — the same representation the Protein Data Bank distributes. Each line of the _atom_site loop places one backbone atom in Cartesian space (units: ångströms, origin: arbitrary).

The six renders are orthographic views along the three Cartesian axes in both directions. Representation (cartoon, sticks, or surface) and color scheme (sequence-rainbow or by-chain) vary across proteins so the training set covers all the common visualization conventions.

— Local backbone conformation —

Eight-state secondary structure (DSSP): H is the canonical α-helix, G the tighter 3₁₀-helix, I the wider π-helix; E/B are β-structure, T and S are turns and bends, and '-' is everything else. DSSP derives these from the pattern of main-chain N–H···O=C hydrogen bonds, not from the sequence.

P-SEA three-state annotation labels each residue as helix, strand, or coil based purely on the geometry of the Cα trace. It serves as a fallback when the full backbone (and thus DSSP) is unavailable.

The φ/ψ torsion pair specifies the backbone conformation at each residue. φ rotates about the N–Cα bond, ψ about the Cα–C bond. Steric clashes forbid most of the (φ, ψ) plane — the allowed regions (α-helix basin, β-sheet basin, left-handed helix) are the Ramachandran-allowed regions.

— Global shape and packing —

The geometric summary reports three shape descriptors. Rg (radius of gyration) measures how spread out the Cα atoms are about their centre of mass; compact globular proteins have small Rg, elongated or unfolded ones large. Cα contacts (<8 Å, |i−j|>4) count long-range residue pairs in spatial proximity — high for tightly packed folds, near zero for rods or random coil. The bounding-box extents give the protein's footprint along x, y, z in Å.

Solvent-accessible surface area (SASA) is the area in Å² traced out by the centre of a 1.4 Å probe sphere (a water molecule) rolled over the protein's van der Waals surface (Shrake–Rupley / Lee–Richards construction). Buried residues have near-zero SASA; fully exposed residues can exceed 200 Å². The total SASA scales roughly with the number of surface residues.

The contact map is a binary N×N matrix image: pixel (i, j) is dark where Cα_i and Cα_j are within 8 Å and |i−j|>4. Because the |i−j|>4 filter removes local helical contacts, off-diagonal stripes parallel to the main diagonal indicate parallel β-sheets; stripes perpendicular to it indicate antiparallel β-sheets. The Ramachandran plot scatters every residue's (φ, ψ) pair against the sterically allowed regions. The PAE heatmap renders the predicted-aligned-error matrix.

— Structural neighborhood —

3Di is Foldseek's structural alphabet. Each residue is assigned one of twenty discrete states based on how its Cα sits relative to its spatial (not sequential) neighbors. Aligning 3Di strings finds structural homologs roughly as well as full 3D superposition, but orders of magnitude faster.

Nearest PDB neighbors are the top structural matches found by Foldseek when searching this structure against the entire Protein Data Bank. Each hit reports a TM-score (0 to 1; >0.5 almost always implies the same fold) and an E-value. These are *structural* homologs — they may share no detectable sequence similarity.

— Confidence and disorder —

For AlphaFold models, the B-factor field carries pLDDT — the model's own estimate of local accuracy on a 0–100 scale. Regions with pLDDT<50 should be treated as essentially unmodeled; they often correspond to intrinsically disordered segments.

Crystallographic B-factors measure how much each atom's electron density is smeared out, in Å². They rise in mobile loops and surface residues and fall in the buried interior. In AlphaFold models this column is repurposed to hold pLDDT instead.

Predicted aligned error is AlphaFold's pairwise confidence. Unlike pLDDT (per-residue), PAE is per-residue-pair and captures whether two parts of the structure are correctly placed relative to each other. Units are ångströms of expected positional error.